Protein 4NL9 (pdb70)

Nearest PDB structures (foldseek):
  4nl9-assembly2_B  TM=1.016E+00  e=2.427E-09  Homo sapiens
  4nj8-assembly2_B  TM=9.856E-01  e=2.060E-08  Homo sapiens
  4nl9-assembly1_A  TM=9.969E-01  e=2.312E-08  Homo sapiens
  4nj8-assembly1_A  TM=9.790E-01  e=5.193E-08  Homo sapiens
  4rqn-assembly1_A  TM=9.677E-01  e=8.006E-05  Homo sapiens

Foldseek 3Di:
DPPDAAPKDCRLCVVLVNNVCVVLCVVVVHMPVNLLVDDLVNCVVSPPVDDRSSVSSNVSSVVD/DQPKPCSLCVVLVNNVCVVLCVVVVHMPVNLLVDDLVRCCVSPPVDDRSSVSSRVVSVVVVVD/DVCVLCVVVVNNVCVVLCVVVVPDPVNLLVDDLVNCVVSPVVDPVVSVSSVVSSCVVPPD/DVVCVLCVVLVNNVCVVLCVVVVPDPVNLLPADLVNCVVSPVPDPVVSVSSPVSSVVVVVD

InterPro domains:
  IPR001660 Sterile alpha motif domain [PF00536] (426-485)
  IPR001660 Sterile alpha motif domain [PS50105] (425-488)
  IPR001660 Sterile alpha motif domain [SM00454] (422-488)
  IPR002110 Ankyrin repeat [PF12796] (39-132)
  IPR002110 Ankyrin repeat [PF13637] (145-189)
  IPR002110 Ankyrin repeat [PR01415] (102-117)
  IPR002110 Ankyrin repeat [PR01415] (150-164)
  IPR002110 Ankyrin repeat [PS50088] (68-100)
  IPR002110 Ankyrin repeat [PS50088] (101-133)
  IPR002110 Ankyrin repeat [PS50088] (134-166)
  IPR002110 Ankyrin repeat [PS50088] (168-200)
  IPR002110 Ankyrin repeat [SM00248] (34-64)
  IPR002110 Ankyrin repeat [SM00248] (68-97)
  IPR002110 Ankyrin repeat [SM00248] (101-130)
  IPR002110 Ankyrin repeat [SM00248] (134-163)
  IPR002110 Ankyrin repeat [SM00248] (168-197)
  IPR002110 Ankyrin repeat [SM00248] (201-230)
  IPR013761 Sterile alpha motif/pointed domain superfamily [G3DSA:1.10.150.50] (429-490)
  IPR013761 Sterile alpha motif/pointed domain superfamily [SSF47769] (423-488)
  IPR036770 Ankyrin repeat-containing domain superfamily [G3DSA:1.25.40.20] (34-227)

B-factor: mean 22.7, std 9.93, range [11.85, 71.23]

Solvent-accessible surface area: 13038 Å² total; per-residue (Å²): 120,113,212,71,34,19,156,72,9,36,17,1,0,119,122,9,57,2,80,129,10,32,142,34,0,94,136,55,125,7,80,28,192,72,0,52,96,21,80,87,48,32,0,63,24,15,3,0,18,7,10,0,4,13,39,19,0,33,31,0,29,91,124,99,116,45,171,72,9,34,32,12,0,106,119,14,61,1,77,138,13,25,101,29,0,95,140,67,127,14,86,31,202,77,0,18,88,24,78,73,44,36,0,55,41,20,3,0,14,11,10,0,3,10,48,15,0,30,22,11,8,58,129,134,111,104,122,163,20,58,27,29,0,124,185,40,87,10,70,80,4,45,34,0,2,116,40,17,67,9,57,62,82,0,0,52,54,6,74,56,44,15,0,116,102,7,7,0,92,68,104,39,8,15,114,72,0,48,50,19,9,70,140,95,77,78,126,147,104,6,36,34,9,0,134,160,37,86,11,92,70,4,27,36,0,0,111,39,16,60,8,60,36,77,1,0,50,52,6,76,63,44,16,0,113,89,6,7,0,92,64,104,41,8,18,117,61,0,50,53,17,8,68,132,67,83,99,86

Sequence (248 aa):
APYSGPQDLAALLEQIGCLKYLQVFEEQDVDLREFLTLTESDLKEIGITLFGPKRKMTSAIARWGPQDLAALLEQIGCLKYLQVFEEQDVDLREFLTLTESDLKEIGITLFGPKRKMTSAIARWHSSELTGILKKLSLEKYQPIFEEQEVDMEAFLTLTDGDLKELGIKTDGSRQQILAAISELNAGDELTGILKKLSLEKYQPIFEEQEVDMEAFLTLTDGDLKELGIKTDGSRQQILAAISELNAG

Organism: Homo sapiens (NCBI:txid9606)

CATH classification: 1.10.150.50

GO terms:
  GO:0005515 protein binding (F, IPI)

Secondary structure (DSSP, 8-state):
-TTPPPSSHHHHHHHTT-GGGHHHHHHTT--HHHHTT--HHHHHHHT--SHHHHHHHHHHHHH-/--SSHHHHHHHTT-GGGHHHHHHTT--HHHHTT--HHHHHHHT--SHHHHHHHHHHHHHHHH-/-HHHHHHHTT-GGGHHHHHHTT--HHHHTT--HHHHHHHT---HHHHHHHHHHHHHHH--/-HHHHHHHHTT-GGGHHHHHHTT--HHHHTT--HHHHHHHT---HHHHHHHHHHHHHHHH-

Radius of gyration: 19.69 Å; Cα contacts (8 Å, |Δi|>4): 266; chains: 4; bounding box: 44×60×29 Å

Structure (mmCIF, N/CA/C/O backbone):
data_4NL9
#
_entry.id   4NL9
#
_cell.length_a   47.700
_cell.length_b   108.520
_cell.length_c   101.740
_cell.angle_alpha   90.000
_cell.angle_beta   90.000
_cell.angle_gamma   90.000
#
_symmetry.space_group_name_H-M 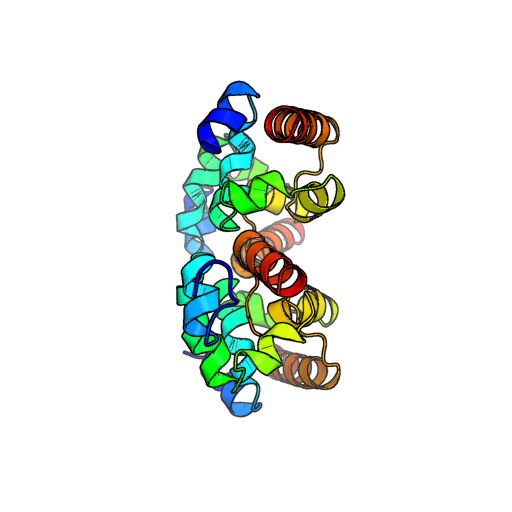  'C 2 2 21'
#
loop_
_entity.id
_entity.type
_entity.pdbx_description
1 polymer 'Ankyrin repeat and SAM domain-containing protein 3'
2 polymer 'Ankyrin repeat and SAM domain-containing protein 6'
3 non-polymer 'MAGNESIUM ION'
4 water water
#
loop_
_atom_site.group_PDB
_atom_site.id
_atom_site.type_symbol
_atom_site.label_atom_id
_atom_site.label_alt_id
_atom_site.label_comp_id
_atom_site.label_asym_id
_atom_site.label_entity_id
_atom_site.label_seq_id
_atom_site.pdbx_PDB_ins_code
_atom_site.Cartn_x
_atom_site.Cartn_y
_atom_site.Cartn_z
_atom_site.occupancy
_atom_site.B_iso_or_equiv
_atom_site.auth_seq_id
_atom_site.auth_comp_id
_atom_site.auth_asym_id
_atom_site.auth_atom_id
_atom_site.pdbx_PDB_model_num
ATOM 1 N N . ALA A 1 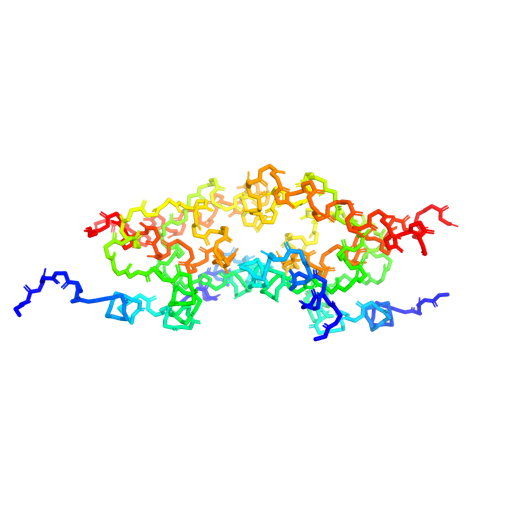3 ? -25.766 6.038 7.461 1.00 41.96 3 ALA A N 1
ATOM 2 C CA . ALA A 1 3 ? -25.023 7.081 8.162 1.00 38.53 3 ALA A CA 1
ATOM 3 C C . ALA A 1 3 ? -23.589 6.639 8.447 1.00 35.12 3 ALA A C 1
ATOM 4 O O . ALA A 1 3 ? -23.358 5.515 8.894 1.00 35.20 3 ALA A O 1
ATOM 6 N N . PRO A 1 4 ? -22.619 7.533 8.201 1.00 35.50 4 PRO A N 1
ATOM 7 C CA . PRO A 1 4 ? -21.205 7.169 8.344 1.00 32.99 4 PRO A CA 1
ATOM 8 C C . PRO A 1 4 ? -20.808 6.779 9.768 1.00 30.74 4 PRO A C 1
ATOM 9 O O . PRO A 1 4 ? -21.289 7.364 10.746 1.00 26.90 4 PRO A O 1
ATOM 13 N N . TYR A 1 5 ? -19.938 5.777 9.853 1.00 26.17 5 TYR A N 1
ATOM 14 C CA . TYR A 1 5 ? -19.329 5.310 11.100 1.00 26.20 5 TYR A CA 1
ATOM 15 C C . TYR A 1 5 ? -20.296 4.655 12.080 1.00 27.37 5 TYR A C 1
ATOM 16 O O . TYR A 1 5 ? -19.952 4.436 13.242 1.00 31.90 5 TYR A O 1
ATOM 25 N N . SER A 1 6 ? -21.499 4.339 11.618 1.00 30.82 6 SER A N 1
ATOM 26 C CA . SER A 1 6 ? -22.414 3.560 12.437 1.00 31.53 6 SER A CA 1
ATOM 27 C C . SER A 1 6 ? -22.006 2.090 12.358 1.00 32.99 6 SER A C 1
ATOM 28 O O . SER A 1 6 ? -21.240 1.696 11.473 1.00 31.63 6 SER A O 1
ATOM 31 N N . GLY A 1 7 ? -22.499 1.284 13.289 1.00 34.12 7 GLY A N 1
ATOM 32 C CA . GLY A 1 7 ? -22.152 -0.124 13.310 1.00 32.58 7 GLY A CA 1
ATOM 33 C C . GLY A 1 7 ? -22.775 -0.872 12.149 1.00 32.35 7 GLY A C 1
ATOM 34 O O . GLY A 1 7 ? -23.604 -0.325 11.422 1.00 32.88 7 GLY A O 1
ATOM 35 N N . PRO A 1 8 ? -22.370 -2.134 11.965 1.00 24.37 8 PRO A N 1
ATOM 36 C CA . PRO A 1 8 ? -22.970 -2.992 10.938 1.00 24.55 8 PRO A CA 1
ATOM 37 C C . PRO A 1 8 ? -24.452 -3.222 11.225 1.00 24.85 8 PRO A C 1
ATOM 38 O O . PRO A 1 8 ? -24.849 -3.307 12.387 1.00 30.47 8 PRO A O 1
ATOM 42 N N . GLN A 1 9 ? -25.257 -3.318 10.170 1.00 23.66 9 GLN A N 1
ATOM 43 C CA . GLN A 1 9 ? -26.699 -3.488 10.307 1.00 29.27 9 GLN A CA 1
ATOM 44 C C . GLN A 1 9 ? -27.067 -4.908 10.737 1.00 27.24 9 GLN A C 1
ATOM 45 O O . GLN A 1 9 ? -28.053 -5.119 11.442 1.00 29.85 9 GLN A O 1
ATOM 51 N N . ASP A 1 10 ? -26.271 -5.879 10.298 1.00 21.86 10 ASP A N 1
ATOM 52 C CA . ASP A 1 10 ? -26.528 -7.285 10.601 1.00 18.21 10 ASP A CA 1
ATOM 53 C C . ASP A 1 10 ? -25.226 -8.077 10.589 1.00 16.34 10 ASP A C 1
ATOM 54 O O . ASP A 1 10 ? -24.150 -7.523 10.350 1.00 16.98 10 ASP A O 1
ATOM 59 N N . LEU A 1 11 ? -25.304 -9.373 10.862 1.00 15.92 11 LEU A N 1
ATOM 60 C CA . LEU A 1 11 ? -24.083 -10.154 10.962 1.00 14.92 11 LEU A CA 1
ATOM 61 C C . LEU A 1 11 ? -23.340 -10.216 9.628 1.00 15.71 11 LEU A C 1
ATOM 62 O O . LEU A 1 11 ? -22.121 -10.099 9.594 1.00 16.30 11 LEU A O 1
ATOM 67 N N . ALA A 1 12 ? -24.081 -10.381 8.534 1.00 16.14 12 ALA A N 1
ATOM 68 C CA . ALA A 1 12 ? -23.442 -10.439 7.223 1.00 16.92 12 ALA A CA 1
ATOM 69 C C . ALA A 1 12 ? -22.632 -9.169 6.980 1.00 17.94 12 ALA A C 1
ATOM 70 O O . ALA A 1 12 ? -21.525 -9.227 6.465 1.00 18.36 12 ALA A O 1
ATOM 72 N N . ALA A 1 13 ? -23.177 -8.029 7.396 1.00 17.89 13 ALA A N 1
ATOM 73 C CA . ALA A 1 13 ? -22.476 -6.7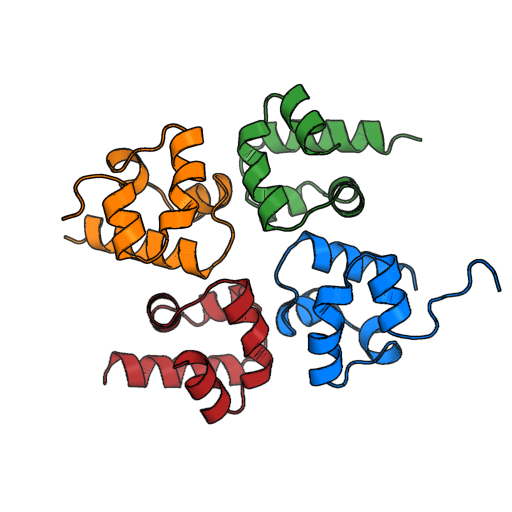61 7.221 1.00 16.84 13 ALA A CA 1
ATOM 74 C C . ALA A 1 13 ? -21.172 -6.710 8.014 1.00 19.74 13 ALA A C 1
ATOM 75 O O . ALA A 1 13 ? -20.145 -6.257 7.512 1.00 21.86 13 ALA A O 1
ATOM 77 N N . LEU A 1 14 ? -21.210 -7.190 9.253 1.00 18.26 14 LEU A N 1
ATOM 78 C CA . LEU A 1 14 ? -20.012 -7.221 10.074 1.00 17.93 14 LEU A CA 1
ATOM 79 C C . LEU A 1 14 ? -18.962 -8.132 9.447 1.00 16.11 14 LEU A C 1
ATOM 80 O O . LEU A 1 14 ? -17.816 -7.738 9.291 1.00 18.16 14 LEU A O 1
ATOM 85 N N . LEU A 1 15 ? -19.358 -9.359 9.112 1.00 14.66 15 LEU A N 1
ATOM 86 C CA . LEU A 1 15 ? -18.426 -10.329 8.545 1.00 17.21 15 LEU A CA 1
ATOM 87 C C . LEU A 1 15 ? -17.837 -9.839 7.219 1.00 18.41 15 LEU A C 1
ATOM 88 O O . LEU A 1 15 ? -16.662 -10.080 6.933 1.00 19.30 15 LEU A O 1
ATOM 93 N N . GLU A 1 16 ? -18.644 -9.145 6.426 1.00 16.93 16 GLU A N 1
ATOM 94 C CA . GLU A 1 16 ? -18.160 -8.596 5.162 1.00 20.69 16 GLU A CA 1
ATOM 95 C C . GLU A 1 16 ? -17.034 -7.601 5.422 1.00 22.55 16 GLU A C 1
ATOM 96 O O . GLU A 1 16 ? -16.008 -7.604 4.731 1.00 22.69 16 GLU A O 1
ATOM 102 N N . GLN A 1 17 ? -17.229 -6.768 6.436 1.00 21.87 17 GLN A N 1
ATOM 103 C CA . GLN A 1 17 ? -16.266 -5.732 6.782 1.00 28.06 17 GLN A CA 1
ATOM 104 C C . GLN A 1 17 ? -14.914 -6.328 7.165 1.00 25.77 17 GLN A C 1
ATOM 105 O O . GLN A 1 17 ? -13.869 -5.775 6.828 1.00 26.28 17 GLN A O 1
ATOM 111 N N . ILE A 1 18 ? -14.930 -7.466 7.851 1.00 20.96 18 ILE A N 1
ATOM 112 C CA . ILE A 1 18 ? -13.689 -8.103 8.278 1.00 20.70 18 ILE A CA 1
ATOM 113 C C . ILE A 1 18 ? -13.227 -9.265 7.383 1.00 20.41 18 ILE A C 1
ATOM 114 O O . ILE A 1 18 ? -12.335 -10.031 7.754 1.00 24.19 18 ILE A O 1
ATOM 119 N N . GLY A 1 19 ? -13.835 -9.387 6.203 1.00 18.60 19 GLY A N 1
ATOM 120 C CA . GLY A 1 19 ? -13.449 -10.409 5.244 1.00 22.65 19 GLY A CA 1
ATOM 121 C C . GLY A 1 19 ? -13.673 -11.825 5.739 1.00 24.16 19 GLY A C 1
ATOM 122 O O . GLY A 1 19 ? -12.882 -12.730 5.474 1.00 24.83 19 GLY A O 1
ATOM 123 N N . CYS A 1 20 ? -14.772 -12.025 6.454 1.00 17.13 20 CYS A N 1
ATOM 124 C CA . CYS A 1 20 ? -15.049 -13.319 7.056 1.00 17.18 20 CYS A CA 1
ATOM 125 C C . CYS A 1 20 ? -16.392 -13.915 6.640 1.00 15.88 20 CYS A C 1
ATOM 126 O O . CYS A 1 20 ? -16.969 -14.729 7.368 1.00 14.43 20 CYS A O 1
ATOM 129 N N . LEU A 1 21 ? -16.880 -13.544 5.460 1.00 14.91 21 LEU A N 1
ATOM 130 C CA . LEU A 1 21 ? -18.169 -14.071 5.008 1.00 14.31 21 LEU A CA 1
ATOM 131 C C . LEU A 1 21 ? -18.149 -15.584 4.783 1.00 14.56 21 LEU A C 1
ATOM 132 O O . LEU A 1 21 ? -19.202 -16.225 4.741 1.00 16.00 21 LEU A O 1
ATOM 137 N N . LYS A 1 22 ? -16.957 -16.167 4.663 1.00 16.90 22 LYS A N 1
ATOM 138 C CA . LYS A 1 22 ? -16.865 -17.618 4.551 1.00 16.96 22 LYS A CA 1
ATOM 139 C C . LYS A 1 22 ? -17.408 -18.329 5.799 1.00 15.97 22 LYS A C 1
ATOM 140 O O . LYS A 1 22 ? -17.670 -19.528 5.758 1.00 19.40 22 LYS A O 1
ATOM 146 N N . TYR A 1 23 ? -17.594 -17.592 6.900 1.00 13.24 23 TYR A N 1
ATOM 147 C CA . TYR A 1 23 ? -18.124 -18.178 8.132 1.00 14.88 23 TYR A CA 1
ATOM 148 C C . TYR A 1 23 ? -19.597 -17.852 8.409 1.00 13.67 23 TYR A C 1
ATOM 149 O O . TYR A 1 23 ? -20.158 -18.300 9.418 1.00 16.48 23 TYR A O 1
ATOM 158 N N . LEU A 1 24 ? -20.227 -17.096 7.517 1.00 13.65 24 LEU A N 1
ATOM 159 C CA . LEU A 1 24 ? -21.593 -16.652 7.786 1.00 13.78 24 LEU A CA 1
ATOM 160 C C . LEU A 1 24 ? -22.558 -17.826 7.963 1.00 14.45 24 LEU A C 1
ATOM 161 O O . LEU A 1 24 ? -23.366 -17.836 8.885 1.00 17.33 24 LEU A O 1
ATOM 166 N N . GLN A 1 25 ? -22.481 -18.822 7.088 1.00 15.89 25 GLN A N 1
ATOM 167 C CA . GLN A 1 25 ? -23.442 -19.920 7.166 1.00 18.57 25 GLN A CA 1
ATOM 168 C C . GLN A 1 25 ? -23.235 -20.790 8.409 1.00 16.35 25 GLN A C 1
ATOM 169 O O . GLN A 1 25 ? -24.188 -21.368 8.925 1.00 17.93 25 GLN A O 1
ATOM 175 N N . VAL A 1 26 ? -22.005 -20.859 8.908 1.00 16.43 26 VAL A N 1
ATOM 176 C CA . VAL A 1 26 ? -21.764 -21.546 10.170 1.00 15.83 26 VAL A CA 1
ATOM 177 C C . VAL A 1 26 ? -22.533 -20.864 11.302 1.00 14.38 26 VAL A C 1
ATOM 178 O O . VAL A 1 26 ? -23.204 -21.525 12.104 1.00 14.95 26 VAL A O 1
ATOM 182 N N . PHE A 1 27 ? -22.473 -19.535 11.352 1.00 14.29 27 PHE A N 1
ATOM 183 C CA . PHE A 1 27 ? -23.229 -18.804 12.363 1.00 13.99 27 PHE A CA 1
ATOM 184 C C . PHE A 1 27 ? -24.738 -18.968 12.173 1.00 14.70 27 PHE A C 1
ATOM 185 O O . PHE A 1 27 ? -25.473 -19.200 13.142 1.00 15.07 27 PHE A O 1
ATOM 193 N N . GLU A 1 28 ? -25.195 -18.880 10.926 1.00 14.98 28 GLU A N 1
ATOM 194 C CA . GLU A 1 28 ? -26.622 -18.982 10.646 1.00 17.57 28 GLU A CA 1
ATOM 195 C C . GLU A 1 28 ? -27.181 -20.338 11.059 1.00 17.60 28 GLU A C 1
ATOM 196 O O . GLU A 1 28 ? -28.297 -20.423 11.572 1.00 19.77 28 GLU A O 1
ATOM 202 N N . GLU A 1 29 ? -26.392 -21.388 10.850 1.00 17.06 29 GLU A N 1
ATOM 203 C CA . GLU A 1 29 ? -26.823 -22.738 11.209 1.00 18.24 29 GLU A CA 1
ATOM 204 C C . GLU A 1 29 ? -26.969 -22.894 12.729 1.00 18.18 29 GLU A C 1
ATOM 205 O O . GLU A 1 29 ? -27.757 -23.724 13.203 1.00 20.99 29 GLU A O 1
ATOM 211 N N . GLN A 1 30 ? -26.224 -22.089 13.487 1.00 17.08 30 GLN A N 1
ATOM 212 C CA . GLN A 1 30 ? -26.346 -22.085 14.946 1.00 17.58 30 GLN A CA 1
ATOM 213 C C . GLN A 1 30 ? -27.295 -21.001 15.465 1.00 18.13 30 GLN A C 1
ATOM 214 O O . GLN A 1 30 ? -27.360 -20.736 16.672 1.00 21.10 30 GLN A O 1
ATOM 220 N N . ASP A 1 31 ? -28.026 -20.377 14.545 1.00 16.07 31 ASP A N 1
ATOM 221 C CA . ASP A 1 31 ? -28.971 -19.309 14.882 1.00 16.55 31 ASP A CA 1
ATOM 222 C C . ASP A 1 31 ? -28.314 -18.123 15.590 1.00 20.36 31 ASP A C 1
ATOM 223 O O . ASP A 1 31 ? -28.940 -17.451 16.414 1.00 23.34 31 ASP A O 1
ATOM 228 N N . VAL A 1 32 ? -27.048 -17.875 15.262 1.00 14.95 32 VAL A N 1
ATOM 229 C CA . VAL A 1 32 ? -26.313 -16.739 15.798 1.00 14.85 32 VAL A CA 1
ATOM 230 C C . VAL A 1 32 ? -26.492 -15.537 14.877 1.00 15.33 32 VAL A C 1
ATOM 231 O O . VAL A 1 32 ? -25.996 -15.533 13.747 1.00 17.29 32 VAL A O 1
ATOM 235 N N . ASP A 1 33 ? -27.231 -14.536 15.345 1.00 15.93 33 ASP A N 1
ATOM 236 C CA . ASP A 1 33 ? -27.357 -13.279 14.620 1.00 14.65 33 ASP A CA 1
ATOM 237 C C . ASP A 1 33 ? -26.348 -12.273 15.159 1.00 14.86 33 ASP A C 1
ATOM 238 O O . ASP A 1 33 ? -25.507 -12.622 15.990 1.00 14.27 33 ASP A O 1
ATOM 243 N N . LEU A 1 34 ? -26.440 -11.032 14.697 1.00 14.85 34 LEU A N 1
ATOM 244 C CA . LEU A 1 34 ? -25.517 -9.980 15.134 1.00 14.86 34 LEU A CA 1
ATOM 245 C C . LEU A 1 34 ? -25.524 -9.772 16.640 1.00 15.98 34 LEU A C 1
ATOM 246 O O . LEU A 1 34 ? -24.469 -9.724 17.266 1.00 14.65 34 LEU A O 1
ATOM 251 N N . ARG A 1 35 ? -26.709 -9.674 17.229 1.00 15.15 35 ARG A N 1
ATOM 252 C CA . ARG A 1 35 ? -26.809 -9.457 18.670 1.00 15.25 35 ARG A CA 1
ATOM 253 C C . ARG A 1 35 ? -26.098 -10.557 19.463 1.00 15.81 35 ARG A C 1
ATOM 254 O O . ARG A 1 35 ? -25.305 -10.263 20.364 1.00 14.81 35 ARG A O 1
ATOM 262 N N . GLU A 1 36 ? -26.356 -11.817 19.123 1.00 14.81 36 GLU A N 1
ATOM 263 C CA . GLU A 1 36 ? -25.691 -12.914 19.814 1.00 14.33 36 GLU A CA 1
ATOM 264 C C . GLU A 1 36 ? -24.198 -12.927 19.512 1.00 13.99 36 GLU A C 1
ATOM 265 O O . GLU A 1 36 ? -23.392 -13.193 20.395 1.00 15.64 36 GLU A O 1
ATOM 271 N N . PHE A 1 37 ? -23.829 -12.643 18.268 1.00 15.65 37 PHE A N 1
ATOM 272 C CA . PHE A 1 37 ? -22.416 -12.627 17.895 1.00 14.55 37 PHE A CA 1
ATOM 273 C C . PHE A 1 37 ? -21.622 -11.660 18.784 1.00 15.58 37 PHE A C 1
ATOM 274 O O . PHE A 1 37 ? -20.508 -11.964 19.218 1.00 13.79 37 PHE A O 1
ATOM 282 N N . LEU A 1 38 ? -22.212 -10.502 19.072 1.00 14.10 38 LEU A N 1
ATOM 283 C CA . LEU A 1 38 ? -21.538 -9.471 19.853 1.00 15.37 38 LEU A CA 1
ATOM 284 C C . LEU A 1 38 ? -21.407 -9.821 21.329 1.00 15.68 38 LEU A C 1
ATOM 285 O O . LEU A 1 38 ? -20.734 -9.098 22.073 1.00 19.29 38 LEU A O 1
ATOM 290 N N . THR A 1 39 ? -22.026 -10.923 21.743 1.00 15.70 39 THR A N 1
ATOM 291 C CA . THR A 1 39 ? -21.855 -11.440 23.106 1.00 20.04 39 THR A CA 1
ATOM 292 C C . THR A 1 39 ? -20.832 -12.577 23.211 1.00 16.74 39 THR A C 1
ATOM 293 O O . THR A 1 39 ? -20.547 -13.043 24.311 1.00 18.33 39 THR A O 1
ATOM 297 N N . LEU A 1 40 ? -20.287 -13.036 22.085 1.00 15.34 40 LEU A N 1
ATOM 298 C CA . LEU A 1 40 ? -19.443 -14.230 22.111 1.00 15.54 40 LEU A CA 1
ATOM 299 C C . LEU A 1 40 ? -18.049 -13.927 22.603 1.00 15.01 40 LEU A C 1
ATOM 300 O O . LEU A 1 40 ? -17.513 -12.863 22.344 1.00 17.74 40 LEU A O 1
ATOM 305 N N . THR A 1 41 ? -17.482 -14.884 23.321 1.00 16.25 41 THR A N 1
ATOM 306 C CA . THR A 1 41 ? -16.083 -14.816 23.707 1.00 15.34 41 THR A CA 1
ATOM 307 C C . THR A 1 41 ? -15.240 -15.617 22.720 1.00 15.69 41 THR A C 1
ATOM 308 O O . THR A 1 41 ? -15.768 -16.345 21.860 1.00 14.82 41 THR A O 1
ATOM 312 N N . GLU A 1 42 ? -13.925 -15.487 22.860 1.00 15.40 42 GLU A N 1
ATOM 313 C CA . GLU A 1 42 ? -12.981 -16.167 21.996 1.00 15.68 42 GLU A CA 1
ATOM 314 C C . GLU A 1 42 ? -13.241 -17.669 21.943 1.00 12.87 42 GLU A C 1
ATOM 315 O O . GLU A 1 42 ? -13.288 -18.267 20.849 1.00 14.22 42 GLU A O 1
ATOM 321 N N . SER A 1 43 ? -13.424 -18.283 23.110 1.00 15.80 43 SER A N 1
ATOM 322 C CA . SER A 1 43 ? -13.650 -19.721 23.155 1.00 14.05 43 SER A CA 1
ATOM 323 C C . SER A 1 43 ? -15.019 -20.124 22.589 1.00 15.62 43 SER A C 1
ATOM 324 O O . SER A 1 43 ? -15.188 -21.249 22.100 1.00 14.81 43 SER A O 1
ATOM 327 N N . ASP A 1 44 ? -15.994 -19.218 22.664 1.00 13.52 44 ASP A N 1
ATOM 328 C CA . ASP A 1 44 ? -17.284 -19.429 21.996 1.00 14.32 44 ASP A CA 1
ATOM 329 C C . ASP A 1 44 ? -17.098 -19.522 20.487 1.00 12.23 44 ASP A C 1
ATOM 330 O O . ASP A 1 44 ? -17.720 -20.355 19.825 1.00 14.45 44 ASP A O 1
ATOM 335 N N . LEU A 1 45 ? -16.257 -18.647 19.941 1.00 12.78 45 LEU A N 1
ATOM 336 C CA . LEU A 1 45 ? -15.990 -18.652 18.513 1.00 12.64 45 LEU A CA 1
ATOM 337 C C . LEU A 1 45 ? -15.293 -19.947 18.095 1.00 11.85 45 LEU A C 1
ATOM 338 O O . LEU A 1 45 ? -15.647 -20.573 17.087 1.00 13.85 45 LEU A O 1
ATOM 343 N N . LYS A 1 46 ? -14.305 -20.361 18.886 1.00 13.46 46 LYS A N 1
ATOM 344 C CA . LYS A 1 46 ? -13.596 -21.600 18.604 1.00 12.45 46 LYS A CA 1
ATOM 345 C C . LYS A 1 46 ? -14.564 -22.793 18.623 1.00 13.72 46 LYS A C 1
ATOM 346 O O . LYS A 1 46 ? -14.546 -23.634 17.725 1.00 14.07 46 LYS A O 1
ATOM 352 N N . GLU A 1 47 ? -15.434 -22.831 19.626 1.00 13.79 47 GLU A N 1
ATOM 353 C CA . GLU A 1 47 ? -16.412 -23.902 19.781 1.00 13.38 47 GLU A CA 1
ATOM 354 C C . GLU A 1 47 ? -17.395 -24.026 18.604 1.00 12.22 47 GLU A C 1
ATOM 355 O O . GLU A 1 47 ? -17.838 -25.131 18.271 1.00 14.98 47 GLU A O 1
ATOM 361 N N . ILE A 1 48 ? -17.739 -22.893 17.995 1.00 12.41 48 ILE A N 1
ATOM 362 C CA . ILE A 1 48 ? -18.646 -22.856 16.832 1.00 12.93 48 ILE A CA 1
ATOM 363 C C . ILE A 1 48 ? -17.950 -23.352 15.550 1.00 12.68 48 ILE A C 1
ATOM 364 O O . ILE A 1 48 ? -18.603 -23.816 14.604 1.00 14.87 48 ILE A O 1
ATOM 369 N N . GLY A 1 49 ? -16.617 -23.267 15.516 1.00 12.25 49 GLY A N 1
ATOM 370 C CA . GLY A 1 49 ? -15.874 -23.720 14.358 1.00 14.46 49 GLY A CA 1
ATOM 371 C C . GLY A 1 49 ? -14.944 -22.685 13.755 1.00 13.03 49 GLY A C 1
ATOM 372 O O . GLY A 1 49 ? -14.400 -22.898 12.670 1.00 14.39 49 GLY A O 1
ATOM 373 N N . ILE A 1 50 ? -14.751 -21.562 14.443 1.00 12.25 50 ILE A N 1
ATOM 374 C CA . ILE A 1 50 ? -13.782 -20.576 13.973 1.00 14.84 50 ILE A CA 1
ATOM 375 C C . ILE A 1 50 ? -12.445 -20.971 14.585 1.00 14.60 50 ILE A C 1
ATOM 376 O O . ILE A 1 50 ? -12.033 -20.429 15.609 1.00 15.12 50 ILE A O 1
ATOM 381 N N . THR A 1 51 ? -11.792 -21.953 13.966 1.00 13.04 51 THR A N 1
ATOM 382 C CA . THR A 1 51 ? -10.642 -22.598 14.598 1.00 12.96 51 THR A CA 1
ATOM 383 C C . THR A 1 51 ? -9.310 -21.981 14.226 1.00 14.19 51 THR A C 1
ATOM 384 O O . THR A 1 51 ? -8.317 -22.227 14.916 1.00 15.88 51 THR A O 1
ATOM 388 N N . LEU A 1 52 ? -9.277 -21.166 13.181 1.00 12.23 52 LEU A N 1
ATOM 389 C CA . LEU A 1 52 ? -8.016 -20.560 12.743 1.00 13.87 52 LEU A CA 1
ATOM 390 C C . LEU A 1 52 ? -7.745 -19.222 13.416 1.00 13.62 52 LEU A C 1
ATOM 391 O O . LEU A 1 52 ? -8.670 -18.456 13.719 1.00 14.65 52 LEU A O 1
ATOM 396 N N . PHE A 1 53 ? -6.470 -18.930 13.669 1.00 13.21 53 PHE A N 1
ATOM 397 C CA . PHE A 1 53 ? -6.135 -17.770 14.475 1.00 12.87 53 PHE A CA 1
ATOM 398 C C . PHE A 1 53 ? -6.607 -16.447 13.855 1.00 14.12 53 PHE A C 1
ATOM 399 O O . PHE A 1 53 ? -7.150 -15.575 14.549 1.00 13.73 53 PHE A O 1
ATOM 407 N N . GLY A 1 54 ? -6.368 -16.285 12.559 1.00 12.76 54 GLY A N 1
ATOM 408 C CA . GLY A 1 54 ? -6.641 -15.032 11.882 1.00 13.04 54 GLY A CA 1
ATOM 409 C C . GLY A 1 54 ? -8.094 -14.597 11.943 1.00 13.25 54 GLY A C 1
ATOM 410 O O . GLY A 1 54 ? -8.391 -13.523 12.459 1.00 14.06 54 GLY A O 1
ATOM 411 N N . PRO A 1 55 ? -9.000 -15.438 11.431 1.00 14.09 55 PRO A N 1
ATOM 412 C CA . PRO A 1 55 ? -10.418 -15.056 11.456 1.00 13.88 55 PRO A CA 1
ATOM 413 C C . PRO A 1 55 ? -10.940 -14.869 12.873 1.00 14.71 55 PRO A C 1
ATOM 414 O O . PRO A 1 55 ? -11.725 -13.956 13.128 1.00 14.40 55 PRO A O 1
ATOM 418 N N . LYS A 1 56 ? -10.506 -15.721 13.792 1.00 13.25 56 LYS A N 1
ATOM 419 C CA . LYS A 1 56 ? -10.982 -15.615 15.164 1.00 12.05 56 LYS A CA 1
ATOM 420 C C . LYS A 1 56 ? -10.527 -14.289 15.771 1.00 13.03 56 LYS A C 1
ATOM 421 O O . LYS A 1 56 ? -11.273 -13.651 16.520 1.00 14.29 56 LYS A O 1
ATOM 427 N N . ARG A 1 57 ? -9.307 -13.863 15.444 1.00 13.70 57 ARG A N 1
ATOM 428 C CA . 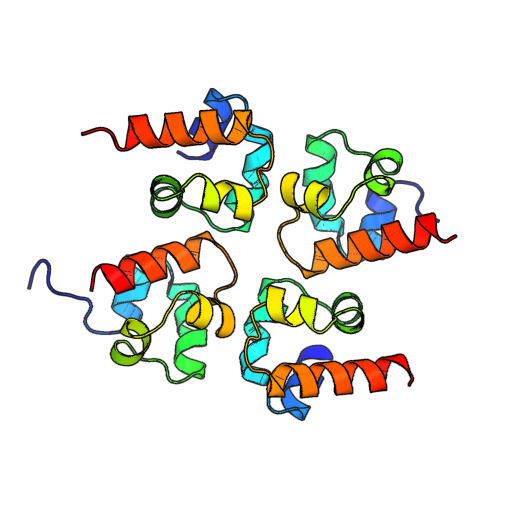ARG A 1 57 ? -8.804 -12.589 15.953 1.00 13.15 57 ARG A CA 1
ATOM 429 C C . ARG A 1 57 ? -9.542 -11.396 15.335 1.00 14.00 57 ARG A C 1
ATOM 430 O O . ARG A 1 57 ? -9.870 -10.426 16.028 1.00 13.26 57 ARG A O 1
ATOM 438 N N . LYS A 1 58 ? -9.836 -11.458 14.038 1.00 13.58 58 LYS A N 1
ATOM 439 C CA . LYS A 1 58 ? -10.579 -10.363 13.426 1.00 14.71 58 LYS A CA 1
ATOM 440 C C . LYS A 1 58 ? -11.971 -10.271 14.029 1.00 13.28 58 LYS A C 1
ATOM 441 O O . LYS A 1 58 ? -12.508 -9.178 14.203 1.00 15.73 58 LYS A O 1
ATOM 447 N N . MET A 1 59 ? -12.531 -11.424 14.386 1.00 12.97 59 MET A N 1
ATOM 448 C CA . MET A 1 59 ? -13.846 -11.433 15.023 1.00 14.28 59 MET A CA 1
ATOM 449 C C . MET A 1 59 ? -13.821 -10.903 16.451 1.00 15.20 59 MET A C 1
ATOM 450 O O . MET A 1 59 ? -14.681 -10.117 16.828 1.00 15.15 59 MET A O 1
ATOM 455 N N . THR A 1 60 ? -12.846 -11.322 17.250 1.00 13.44 60 THR A N 1
ATOM 456 C CA . THR A 1 60 ? -12.775 -10.783 18.610 1.00 13.12 60 THR A CA 1
ATOM 457 C C . THR A 1 60 ? -12.494 -9.272 18.590 1.00 17.04 60 THR A C 1
ATOM 458 O O . THR A 1 60 ? -13.031 -8.522 19.412 1.00 15.29 60 THR A O 1
ATOM 462 N N . SER A 1 61 ? -11.691 -8.823 17.629 1.00 14.46 61 SER A N 1
ATOM 463 C CA . SER A 1 61 ? -11.475 -7.388 17.433 1.00 17.44 61 SER A CA 1
ATOM 464 C C . SER A 1 61 ? -12.769 -6.645 17.091 1.00 19.31 61 SER A C 1
ATOM 465 O O . SER A 1 61 ? -13.042 -5.583 17.645 1.00 22.32 61 SER A O 1
ATOM 468 N N . ALA A 1 62 ? -13.560 -7.213 16.187 1.00 18.51 62 ALA A N 1
ATOM 469 C CA . ALA A 1 62 ? -14.819 -6.603 15.779 1.00 17.59 62 ALA A CA 1
ATOM 470 C C . ALA A 1 62 ? -15.797 -6.543 16.940 1.00 17.97 62 ALA A 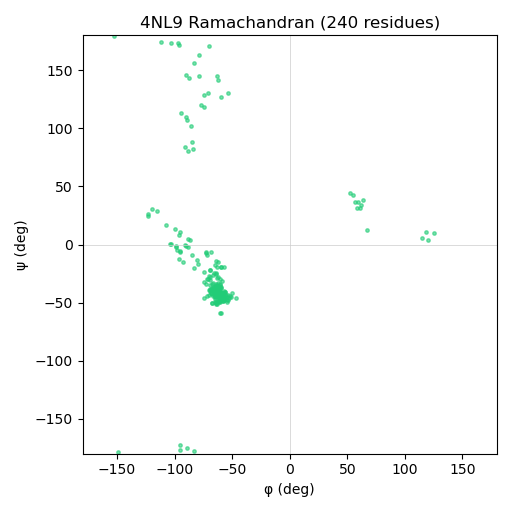C 1
ATOM 471 O O . ALA A 1 62 ? -16.513 -5.559 17.112 1.00 18.48 62 ALA A O 1
ATOM 473 N N . ILE A 1 63 ? -15.825 -7.607 17.733 1.00 15.59 63 ILE A N 1
ATOM 474 C CA . ILE A 1 63 ? -16.730 -7.679 18.874 1.00 17.59 63 ILE A CA 1
ATOM 475 C C . ILE A 1 63 ? -16.382 -6.590 19.889 1.00 21.01 63 ILE A C 1
ATOM 476 O O . ILE A 1 63 ? -17.264 -5.882 20.387 1.00 24.05 63 ILE A O 1
ATOM 481 N N . ALA A 1 64 ? -15.091 -6.430 20.161 1.00 18.89 64 ALA A N 1
ATOM 482 C CA . ALA A 1 64 ? -14.629 -5.373 21.053 1.00 19.18 64 ALA A CA 1
ATOM 483 C C . ALA A 1 64 ? -14.936 -3.997 20.464 1.00 23.09 64 ALA A C 1
ATOM 484 O O . ALA A 1 64 ? -15.278 -3.062 21.188 1.00 26.39 64 ALA A O 1
ATOM 486 N N . ARG A 1 65 ? -14.832 -3.885 19.146 1.00 22.46 65 ARG A N 1
ATOM 487 C CA . ARG A 1 65 ? -15.066 -2.620 18.457 1.00 28.44 65 ARG A CA 1
ATOM 488 C C . ARG A 1 65 ? -16.528 -2.179 18.536 1.00 31.66 65 ARG A C 1
ATOM 489 O O . ARG A 1 65 ? -16.819 -0.990 18.699 1.00 32.39 65 ARG A O 1
ATOM 497 N N . TRP A 1 66 ? -17.443 -3.141 18.438 1.00 29.38 66 TRP A N 1
ATOM 498 C CA . TRP A 1 66 ? -18.871 -2.847 18.414 1.00 29.51 66 TRP A CA 1
ATOM 499 C C . TRP A 1 66 ? -19.572 -3.343 19.675 1.00 35.37 66 TRP A C 1
ATOM 500 O O . TRP A 1 66 ? -20.801 -3.307 19.766 1.00 39.83 66 TRP A O 1
ATOM 511 N N . GLY B 1 7 ? 8.744 -50.524 5.166 1.00 45.21 7 GLY B N 1
ATOM 512 C CA . GLY B 1 7 ? 7.823 -49.402 5.221 1.00 43.55 7 GLY B CA 1
ATOM 513 C C . GLY B 1 7 ? 8.097 -48.357 4.154 1.00 39.04 7 GLY B C 1
ATOM 514 O O . GLY B 1 7 ? 8.739 -48.649 3.144 1.00 36.40 7 GLY B O 1
ATOM 515 N N . PRO B 1 8 ? 7.606 -47.127 4.373 1.00 35.37 8 PRO B N 1
ATOM 516 C CA . PRO B 1 8 ? 7.778 -46.017 3.429 1.00 30.63 8 PRO B CA 1
ATOM 517 C C . PRO B 1 8 ? 9.235 -45.778 3.064 1.00 29.96 8 PRO B C 1
ATOM 518 O O . PRO B 1 8 ? 10.086 -45.668 3.947 1.00 28.12 8 PRO B O 1
ATOM 522 N N . GLN B 1 9 ? 9.503 -45.690 1.766 1.00 32.22 9 GLN B N 1
ATOM 523 C CA . GLN B 1 9 ? 10.853 -45.516 1.238 1.00 31.85 9 GLN B CA 1
ATOM 524 C C . GLN B 1 9 ? 11.394 -44.103 1.468 1.00 27.63 9 GLN B C 1
ATOM 525 O O . GLN B 1 9 ? 12.591 -43.906 1.679 1.00 29.81 9 GLN B O 1
ATOM 531 N N . ASP B 1 10 ? 10.505 -43.118 1.420 1.00 21.56 10 ASP B N 1
ATOM 532 C CA . ASP B 1 10 ? 10.895 -41.727 1.619 1.00 20.47 10 ASP B CA 1
ATOM 533 C C . ASP B 1 10 ? 9.734 -40.971 2.247 1.00 18.28 10 ASP B C 1
ATOM 534 O O . ASP B 1 10 ? 8.690 -41.553 2.538 1.00 19.14 10 ASP B O 1
ATOM 539 N N . LEU B 1 11 ? 9.912 -39.673 2.470 1.00 17.65 11 LEU B N 1
ATOM 540 C CA . LEU B 1 11 ? 8.884 -38.915 3.165 1.00 16.85 11 LEU B CA 1
ATOM 541 C C . LEU B 1 11 ? 7.589 -38.813 2.354 1.00 16.76 11 LEU B C 1
ATOM 542 O O . LEU B 1 11 ? 6.514 -38.903 2.906 1.00 16.44 11 LEU B O 1
ATOM 547 N N . ALA B 1 12 ? 7.702 -38.651 1.042 1.00 17.10 12 ALA B N 1
ATOM 548 C CA . ALA B 1 12 ? 6.514 -38.613 0.188 1.00 17.12 12 ALA B CA 1
ATOM 549 C C . ALA B 1 12 ? 5.667 -39.876 0.348 1.00 17.80 12 ALA B C 1
ATOM 550 O O . ALA B 1 12 ? 4.436 -39.804 0.415 1.00 17.05 12 ALA B O 1
ATOM 552 N N . ALA B 1 13 ? 6.333 -41.026 0.420 1.00 17.71 13 ALA B N 1
ATOM 553 C CA . ALA B 1 13 ? 5.636 -42.305 0.562 1.00 18.51 13 ALA B CA 1
ATOM 554 C C . ALA B 1 13 ? 4.918 -42.387 1.904 1.00 17.52 13 ALA B C 1
ATOM 555 O O . ALA B 1 13 ? 3.777 -42.840 1.976 1.00 18.35 13 ALA B O 1
ATOM 557 N N . LEU B 1 14 ? 5.577 -41.940 2.971 1.00 17.20 14 LEU B N 1
ATOM 558 C CA . LEU B 1 14 ? 4.924 -41.919 4.279 1.00 16.80 14 LEU B CA 1
ATOM 559 C C . LEU B 1 14 ? 3.696 -41.012 4.266 1.00 16.91 14 LEU B C 1
ATOM 560 O O . LEU B 1 14 ? 2.615 -41.384 4.735 1.00 17.49 14 LEU B O 1
ATOM 565 N N . LEU B 1 15 ? 3.874 -39.794 3.769 1.00 16.26 15 LEU B N 1
ATOM 566 C CA . LEU B 1 15 ? 2.784 -38.828 3.759 1.00 16.65 15 LEU B CA 1
ATOM 567 C C . LEU B 1 15 ? 1.607 -39.303 2.906 1.00 16.61 15 LEU B C 1
ATOM 568 O O . LEU B 1 15 ? 0.475 -39.125 3.291 1.00 16.98 15 LEU B O 1
ATOM 573 N N . GLU B 1 16 ? 1.879 -39.932 1.766 1.00 16.61 16 GLU B N 1
ATOM 574 C CA . GLU B 1 16 ? 0.802 -40.490 0.953 1.00 16.69 16 GLU B CA 1
ATOM 575 C C . GLU B 1 16 ? 0.018 -41.545 1.742 1.00 19.19 16 GLU B C 1
ATOM 576 O O . GLU B 1 16 ? -1.216 -41.573 1.700 1.00 19.97 16 GLU B O 1
ATOM 582 N N . GLN B 1 17 ? 0.735 -42.388 2.481 1.00 18.32 17 GLN B N 1
ATOM 583 C CA . GLN B 1 17 ? 0.104 -43.468 3.245 1.00 17.66 17 GLN B CA 1
ATOM 584 C C . GLN B 1 17 ? -0.796 -42.965 4.371 1.00 22.62 17 GLN B C 1
ATOM 585 O O . GLN B 1 17 ? -1.715 -43.675 4.793 1.00 26.74 17 GLN B O 1
ATOM 591 N N . ILE B 1 18 ? -0.539 -41.753 4.858 1.00 21.42 18 ILE B N 1
ATOM 592 C CA . ILE B 1 18 ? -1.396 -41.161 5.894 1.00 18.79 18 ILE B CA 1
ATOM 593 C C . ILE B 1 18 ? -2.276 -40.031 5.360 1.00 20.75 18 ILE B C 1
ATOM 594 O O . ILE B 1 18 ? -2.825 -39.238 6.136 1.00 22.11 18 ILE B O 1
ATOM 599 N N . GLY B 1 19 ? -2.408 -39.968 4.037 1.00 20.42 19 GLY B N 1
ATOM 600 C CA . GLY B 1 19 ? -3.252 -38.987 3.380 1.00 24.22 19 GLY B CA 1
ATOM 601 C C . GLY B 1 19 ? -2.841 -37.546 3.611 1.00 24.00 19 GLY B C 1
ATOM 602 O O . GLY B 1 19 ? -3.695 -36.656 3.685 1.00 27.50 19 GLY B O 1
ATOM 603 N N . CYS B 1 20 ? -1.532 -37.316 3.721 1.00 17.11 20 CYS B N 1
ATOM 604 C CA . CYS B 1 20 ? -1.001 -35.984 4.004 1.00 19.52 20 CYS B CA 1
ATOM 605 C C . CYS B 1 20 ? -0.010 -35.503 2.953 1.00 16.11 20 CYS B C 1
ATOM 606 O O . CYS B 1 20 ? 0.835 -34.657 3.236 1.00 16.53 20 CYS B O 1
ATOM 609 N N . LEU B 1 21 ? -0.111 -36.039 1.745 1.00 17.84 21 LEU B N 1
ATOM 610 C CA . LEU B 1 21 ? 0.901 -35.767 0.733 1.00 17.74 21 LEU B CA 1
ATOM 611 C C . LEU B 1 21 ? 0.986 -34.285 0.364 1.00 16.54 21 LEU B C 1
ATOM 612 O O . LEU B 1 21 ? 2.051 -33.794 0.010 1.00 17.04 21 LEU B O 1
ATOM 617 N N . LYS B 1 22 ? -0.120 -33.557 0.492 1.00 16.33 22 LYS B N 1
ATOM 618 C CA . LYS B 1 22 ? -0.104 -32.134 0.169 1.00 17.75 22 LYS B CA 1
ATOM 619 C C . LYS B 1 22 ? 0.812 -31.308 1.071 1.00 16.53 22 LYS B C 1
ATOM 620 O O . LYS B 1 22 ? 1.130 -30.164 0.745 1.00 21.98 22 LYS B O 1
ATOM 626 N N . TYR B 1 23 ? 1.245 -31.890 2.193 1.00 14.89 23 TYR B N 1
ATOM 627 C CA . TYR B 1 23 ? 2.133 -31.204 3.135 1.00 16.90 23 TYR B CA 1
ATOM 628 C C . TYR B 1 23 ? 3.623 -31.430 2.860 1.00 15.08 23 TYR B C 1
ATOM 629 O O . TYR B 1 23 ? 4.487 -30.895 3.560 1.00 18.49 23 TYR B O 1
ATOM 638 N N . LEU B 1 24 ? 3.921 -32.208 1.822 1.00 14.95 24 LEU B N 1
ATOM 639 C CA . LEU B 1 24 ? 5.306 -32.533 1.506 1.00 15.32 24 LEU B CA 1
ATOM 640 C C . LEU B 1 24 ? 6.172 -31.299 1.257 1.00 17.76 24 LEU B C 1
ATOM 641 O O . LEU B 1 24 ? 7.304 -31.227 1.731 1.00 17.28 24 LEU B O 1
ATOM 646 N N . GLN B 1 25 ? 5.631 -30.319 0.538 1.00 17.72 25 GLN B N 1
ATOM 647 C CA . GLN B 1 25 ? 6.400 -29.134 0.172 1.00 23.42 25 GLN B CA 1
ATOM 648 C C . GLN B 1 25 ? 6.902 -28.338 1.392 1.00 20.78 25 GLN B C 1
ATOM 649 O O . GLN B 1 25 ? 8.015 -27.807 1.382 1.00 20.54 25 GLN B O 1
ATOM 655 N N . VAL B 1 26 ? 6.098 -28.280 2.449 1.00 18.46 26 VAL B N 1
ATOM 656 C CA . VAL B 1 26 ? 6.532 -27.624 3.681 1.00 18.38 26 VAL B CA 1
ATOM 657 C C . VAL B 1 26 ? 7.814 -28.254 4.226 1.00 19.04 26 VAL B C 1
ATOM 658 O O . VAL B 1 26 ? 8.761 -27.559 4.616 1.00 20.02 26 VAL B O 1
ATOM 662 N N . PHE B 1 27 ? 7.843 -29.582 4.252 1.00 16.84 27 PHE B N 1
ATOM 663 C CA . PHE B 1 27 ? 9.028 -30.301 4.697 1.00 19.53 27 PHE B CA 1
ATOM 664 C C . PHE B 1 27 ? 10.222 -30.117 3.758 1.00 17.76 27 PHE B C 1
ATOM 665 O O . PHE B 1 27 ? 11.346 -29.901 4.217 1.00 18.49 27 PHE B O 1
ATOM 673 N N . GLU B 1 28 ? 9.982 -30.209 2.451 1.00 16.66 28 GLU B N 1
ATOM 674 C CA . GLU B 1 28 ? 11.049 -30.049 1.478 1.00 17.76 28 GLU B CA 1
ATOM 675 C C . GLU B 1 28 ? 11.739 -28.706 1.625 1.00 21.56 28 GLU B C 1
ATOM 676 O O . GLU B 1 28 ? 12.966 -28.636 1.566 1.00 21.95 28 GLU B O 1
ATOM 682 N N . GLU B 1 29 ? 10.953 -27.649 1.814 1.00 21.01 29 GLU B N 1
ATOM 683 C CA . GLU B 1 29 ? 11.521 -26.301 1.882 1.00 22.56 29 GLU B CA 1
ATOM 684 C C . GLU B 1 29 ? 12.458 -26.155 3.072 1.00 23.21 29 GLU B C 1
ATOM 685 O O . GLU B 1 29 ? 13.404 -25.369 3.031 1.00 22.46 29 GLU B O 1
ATOM 691 N N . GLN B 1 30 ? 12.202 -26.920 4.131 1.00 21.37 30 GLN B N 1
ATOM 692 C CA . GLN B 1 30 ? 13.068 -26.896 5.305 1.00 20.84 30 GLN B CA 1
ATOM 693 C C . GLN B 1 30 ? 14.124 -28.005 5.309 1.00 21.00 30 GLN B C 1
ATOM 694 O O . GLN B 1 30 ? 14.830 -28.186 6.307 1.00 23.42 30 GLN B O 1
ATOM 700 N N . ASP B 1 31 ? 14.233 -28.727 4.194 1.00 21.61 31 ASP B N 1
ATOM 701 C CA . ASP B 1 31 ? 15.193 -29.819 4.035 1.00 21.55 31 ASP B CA 1
ATOM 702 C C . ASP B 1 31 ? 14.989 -30.916 5.075 1.00 25.16 31 ASP B C 1
ATOM 703 O O . ASP B 1 31 ? 15.954 -31.508 5.567 1.00 25.79 31 ASP B O 1
ATOM 708 N N . VAL B 1 32 ? 13.728 -31.179 5.406 1.00 20.31 32 VAL B N 1
ATOM 709 C CA . VAL B 1 32 ? 13.389 -32.258 6.327 1.00 20.81 32 VAL B CA 1
ATOM 710 C C . VAL B 1 32 ? 13.066 -33.525 5.538 1.00 20.46 32 VAL B C 1
ATOM 711 O O . VAL B 1 32 ? 12.072 -33.572 4.802 1.00 21.96 32 VAL B O 1
ATOM 715 N N . ASP B 1 33 ? 13.914 -34.543 5.672 1.00 18.69 33 ASP B N 1
ATOM 716 C CA . ASP B 1 33 ? 13.662 -35.820 5.006 1.00 18.69 33 ASP B CA 1
ATOM 717 C C . ASP B 1 33 ? 12.964 -36.815 5.935 1.00 18.09 33 ASP B C 1
ATOM 718 O O . ASP B 1 33 ? 12.625 -36.475 7.069 1.00 18.13 33 ASP B O 1
ATOM 723 N N . LEU B 1 34 ? 12.743 -38.035 5.454 1.00 17.76 34 LEU B N 1
ATOM 724 C CA . LEU B 1 34 ? 12.067 -39.049 6.258 1.00 19.22 34 LEU B CA 1
ATOM 725 C C . LEU B 1 34 ? 12.789 -39.300 7.581 1.00 17.10 34 LEU B C 1
ATOM 726 O O . LEU B 1 34 ? 12.163 -39.351 8.637 1.00 17.28 34 LEU B O 1
ATOM 731 N N . ARG B 1 35 ? 14.111 -39.423 7.522 1.00 17.71 35 ARG B N 1
ATOM 732 C CA . ARG B 1 35 ? 14.892 -39.676 8.726 1.00 17.86 35 ARG B CA 1
ATOM 733 C C . ARG B 1 35 ? 14.663 -38.591 9.781 1.00 18.21 35 ARG B C 1
ATOM 734 O O . ARG B 1 35 ? 14.371 -38.889 10.946 1.00 18.19 35 ARG B O 1
ATOM 742 N N . GLU B 1 36 ? 14.736 -37.332 9.367 1.00 17.55 36 GLU B N 1
ATOM 743 C CA . GLU B 1 36 ? 14.508 -36.251 10.317 1.00 17.90 36 GLU B CA 1
ATOM 744 C C . GLU B 1 36 ? 13.045 -36.169 10.774 1.00 16.12 36 GLU B C 1
ATOM 745 O O . GLU B 1 36 ? 12.766 -35.917 11.955 1.00 17.63 36 GLU B O 1
ATOM 751 N N . PHE B 1 37 ? 12.116 -36.398 9.842 1.00 16.51 37 PHE B N 1
ATOM 752 C CA . PHE B 1 37 ? 10.691 -36.397 10.149 1.00 16.60 37 PHE B CA 1
ATOM 753 C C . PHE B 1 37 ? 10.386 -37.321 11.324 1.00 15.62 37 PHE B C 1
ATOM 754 O O . PHE B 1 37 ? 9.629 -36.962 12.234 1.00 15.35 37 PHE B O 1
ATOM 762 N N . LEU B 1 38 ? 10.985 -38.509 11.304 1.00 16.07 38 LEU B N 1
ATOM 763 C CA . LEU B 1 38 ? 10.725 -39.517 12.326 1.00 16.25 38 LEU B CA 1
ATOM 764 C C . LEU B 1 38 ? 11.266 -39.152 13.716 1.00 19.32 38 LEU B C 1
ATOM 765 O O . LEU B 1 38 ? 11.001 -39.864 14.685 1.00 20.67 38 LEU B O 1
ATOM 770 N N . THR B 1 39 ? 12.006 -38.048 13.817 1.00 17.27 39 THR B N 1
ATOM 771 C CA . THR B 1 39 ? 12.495 -37.574 15.113 1.00 17.52 39 THR B CA 1
ATOM 772 C C . THR B 1 39 ? 11.712 -36.397 15.675 1.00 18.24 39 THR B C 1
ATOM 773 O O . THR B 1 39 ? 12.032 -35.899 16.756 1.00 18.98 39 THR B O 1
ATOM 777 N N . LEU B 1 40 ? 10.690 -35.951 14.956 1.00 16.75 40 LEU B N 1
ATOM 778 C CA . LEU B 1 40 ? 9.977 -34.740 15.341 1.00 15.86 40 LEU B CA 1
ATOM 779 C C . LEU B 1 40 ? 8.911 -34.983 16.403 1.00 17.68 40 LEU B C 1
ATOM 780 O O . LEU B 1 40 ? 8.402 -36.101 16.547 1.00 19.02 40 LEU B O 1
ATOM 785 N N . THR B 1 41 ? 8.583 -33.923 17.142 1.00 15.54 41 THR B N 1
ATOM 786 C CA . THR B 1 41 ? 7.471 -33.939 18.091 1.00 16.89 41 THR B CA 1
ATOM 787 C C . THR B 1 41 ? 6.370 -33.022 17.587 1.00 15.22 41 THR B C 1
ATOM 788 O O . THR B 1 41 ? 6.547 -32.312 16.585 1.00 14.47 41 THR B O 1
ATOM 792 N N . GLU B 1 42 ? 5.238 -33.033 18.288 1.00 15.18 42 GLU B N 1
ATOM 793 C CA . GLU B 1 42 ? 4.103 -32.202 17.927 1.00 13.37 42 GLU B CA 1
ATOM 794 C C . GLU B 1 42 ? 4.520 -30.745 17.743 1.00 16.90 42 GLU B C 1
ATOM 795 O O . GLU B 1 42 ? 4.135 -30.109 16.766 1.00 16.17 42 GLU B O 1
ATOM 801 N N . SER B 1 43 ? 5.329 -30.223 18.659 1.00 13.88 43 SER B N 1
ATOM 802 C CA . SER B 1 43 ? 5.648 -28.801 18.604 1.00 15.73 43 SER B CA 1
ATOM 803 C C . SER B 1 43 ? 6.564 -28.473 17.436 1.00 15.70 43 SER B C 1
ATOM 804 O O . SER B 1 43 ? 6.497 -27.370 16.896 1.00 16.31 43 SER B O 1
ATOM 807 N N . ASP B 1 44 ? 7.407 -29.428 17.045 1.00 15.57 44 ASP B N 1
ATOM 808 C CA . ASP B 1 44 ? 8.238 -29.268 15.856 1.00 16.61 44 ASP B CA 1
ATOM 809 C C . ASP B 1 44 ? 7.373 -29.174 14.619 1.00 16.91 44 ASP B C 1
ATOM 810 O O . ASP B 1 44 ? 7.637 -28.370 13.726 1.00 15.34 44 ASP B O 1
ATOM 815 N N . LEU B 1 45 ? 6.353 -30.024 14.558 1.00 13.66 45 LEU B N 1
ATOM 816 C CA . LEU B 1 45 ? 5.491 -30.068 13.388 1.00 13.56 45 LEU B CA 1
ATOM 817 C C . LEU B 1 45 ? 4.692 -28.779 13.285 1.00 16.75 45 LEU B C 1
ATOM 818 O O . LEU B 1 45 ? 4.557 -28.215 12.201 1.00 15.75 45 LEU B O 1
ATOM 823 N N . LYS B 1 46 ? 4.182 -28.297 14.416 1.00 13.64 46 LYS B N 1
ATOM 824 C CA . LYS B 1 46 ? 3.453 -27.042 14.427 1.00 15.38 46 LYS B CA 1
ATOM 825 C C . LYS B 1 46 ? 4.357 -25.895 13.966 1.00 14.37 46 LYS B C 1
ATOM 826 O O . LYS B 1 46 ? 3.955 -25.066 13.148 1.00 16.20 46 LYS B O 1
ATOM 832 N N . GLU B 1 47 ? 5.589 -25.883 14.468 1.00 14.88 47 GLU B N 1
ATOM 833 C CA . GLU B 1 47 ? 6.557 -24.835 14.169 1.00 15.25 47 GLU B CA 1
ATOM 834 C C . GLU B 1 47 ? 6.909 -24.780 12.685 1.00 15.65 47 GLU B C 1
ATOM 835 O O . GLU B 1 47 ? 7.156 -23.704 12.133 1.00 18.07 47 GLU B O 1
ATOM 841 N N . ILE B 1 48 ? 6.918 -25.937 12.031 1.00 15.56 48 ILE B N 1
ATOM 842 C CA . ILE B 1 48 ? 7.279 -25.999 10.626 1.00 17.35 48 ILE B CA 1
ATOM 843 C C . ILE B 1 48 ? 6.114 -25.585 9.731 1.00 14.82 48 ILE B C 1
ATOM 844 O O . ILE B 1 48 ? 6.313 -25.259 8.560 1.00 16.07 48 ILE B O 1
ATOM 849 N N . GLY B 1 49 ? 4.905 -25.580 10.287 1.00 14.43 49 GLY B N 1
ATOM 850 C CA . GLY B 1 49 ? 3.741 -25.155 9.529 1.00 14.30 49 GLY B CA 1
ATOM 851 C C . GLY B 1 49 ? 2.659 -26.204 9.344 1.00 13.75 49 GLY B C 1
ATOM 852 O O . GLY B 1 49 ? 1.722 -25.989 8.571 1.00 16.04 49 GLY B O 1
ATOM 853 N N . ILE B 1 50 ? 2.749 -27.325 10.055 1.00 13.81 50 ILE B N 1
ATOM 854 C CA . ILE B 1 50 ? 1.640 -28.278 10.056 1.00 13.40 50 ILE B CA 1
ATOM 855 C C . ILE B 1 50 ? 0.752 -27.887 11.228 1.00 13.24 50 ILE B C 1
ATOM 856 O O . ILE B 1 50 ? 0.885 -28.434 12.324 1.00 15.53 50 ILE B O 1
ATOM 861 N N . THR B 1 51 ? -0.136 -26.921 11.013 1.00 13.32 51 THR B N 1
ATOM 862 C CA . THR B 1 51 ? -0.814 -26.267 12.137 1.00 12.02 51 THR B CA 1
ATOM 863 C C . THR B 1 51 ? -2.192 -26.849 12.442 1.00 13.46 51 THR B C 1
ATOM 864 O O . THR B 1 51 ? -2.772 -26.528 13.482 1.00 15.19 51 THR B O 1
ATOM 868 N N . LEU B 1 52 ? -2.724 -27.671 11.539 1.00 13.24 52 LEU B N 1
ATOM 869 C CA . LEU B 1 52 ? -4.052 -28.256 11.735 1.00 13.08 52 LEU B CA 1
ATOM 870 C C . LEU B 1 52 ? -3.964 -29.555 12.517 1.00 14.52 52 LEU B C 1
ATOM 871 O O . LEU B 1 52 ? -3.015 -30.329 12.360 1.00 14.96 52 LEU B O 1
ATOM 876 N N . PHE B 1 53 ? -4.950 -29.797 13.373 1.00 13.75 53 PHE B N 1
ATOM 877 C CA . PHE B 1 53 ? -4.839 -30.881 14.335 1.00 13.06 53 PHE B CA 1
ATOM 878 C C . PHE B 1 53 ? -4.744 -32.243 13.655 1.00 13.63 53 PHE B C 1
ATOM 879 O O . PHE B 1 53 ? -3.958 -33.096 14.053 1.00 12.84 53 PHE B O 1
ATOM 887 N N . GLY B 1 54 ? -5.584 -32.452 12.653 1.00 13.73 54 GLY B N 1
ATOM 888 C CA . GLY B 1 54 ? -5.692 -33.757 12.021 1.00 14.41 54 GLY B CA 1
ATOM 889 C C . GLY B 1 54 ? -4.417 -34.271 11.369 1.00 13.42 54 GLY B C 1
ATOM 890 O O . GLY B 1 54 ? -3.958 -35.359 11.702 1.00 14.41 54 GLY B O 1
ATOM 891 N N . PRO B 1 55 ? -3.875 -33.520 10.393 1.00 12.77 55 PRO B N 1
ATOM 892 C CA . PRO B 1 55 ? -2.638 -33.973 9.739 1.00 13.76 55 PRO B CA 1
ATOM 893 C C . PRO B 1 55 ? -1.517 -34.144 10.753 1.00 13.91 55 PRO B C 1
ATOM 894 O O . PRO B 1 55 ? -0.752 -35.114 10.685 1.00 14.08 55 PRO B O 1
ATOM 898 N N . LYS B 1 56 ? -1.414 -33.195 11.680 1.00 12.76 56 LYS B N 1
ATOM 899 C CA . LYS B 1 56 ? -0.356 -33.244 12.678 1.00 14.20 56 LYS B CA 1
ATOM 900 C C . LYS B 1 56 ? -0.484 -34.505 13.533 1.00 13.70 56 LYS B C 1
ATOM 901 O O . LYS B 1 56 ? 0.521 -35.146 13.852 1.00 13.63 56 LYS B O 1
ATOM 907 N N . ARG B 1 57 ? -1.721 -34.885 13.856 1.00 13.39 57 ARG B N 1
ATOM 908 C CA . ARG B 1 57 ? -1.953 -36.106 14.628 1.00 15.01 57 ARG B CA 1
ATOM 909 C C . ARG B 1 57 ? -1.647 -37.376 13.831 1.00 13.96 57 ARG B C 1
ATOM 910 O O . ARG B 1 57 ? -1.076 -38.327 14.365 1.00 15.91 57 ARG B O 1
ATOM 918 N N . LYS B 1 58 ? -1.996 -37.393 12.548 1.00 13.79 58 LYS B N 1
ATOM 919 C CA . LYS B 1 58 ? -1.652 -38.560 11.746 1.00 15.37 58 LYS B CA 1
ATOM 920 C C . LYS B 1 58 ? -0.134 -38.706 11.663 1.00 14.21 58 LYS B C 1
ATOM 921 O O . LYS B 1 58 ? 0.391 -39.820 11.700 1.00 15.20 58 LYS B O 1
ATOM 927 N N . MET B 1 59 ? 0.564 -37.576 11.620 1.00 14.46 59 MET B N 1
ATOM 928 C CA . MET B 1 59 ? 2.025 -37.578 11.618 1.00 14.11 59 MET B CA 1
ATOM 929 C C . MET B 1 59 ? 2.600 -38.066 12.947 1.00 14.27 59 MET B C 1
ATOM 930 O O . MET B 1 59 ? 3.442 -38.961 12.957 1.00 15.42 59 MET B O 1
ATOM 935 N N . THR B 1 60 ? 2.136 -37.512 14.070 1.00 14.05 60 THR B N 1
ATOM 936 C CA . THR B 1 60 ? 2.683 -37.937 15.364 1.00 14.86 60 THR B CA 1
ATOM 937 C C . THR B 1 60 ? 2.326 -39.388 15.684 1.00 16.24 60 THR B C 1
ATOM 938 O O . THR B 1 60 ? 3.116 -40.099 16.308 1.00 18.57 60 THR B O 1
ATOM 942 N N . SER B 1 61 ? 1.149 -39.833 15.246 1.00 16.41 61 SER B N 1
ATOM 943 C CA . SER B 1 61 ? 0.771 -41.235 15.437 1.00 19.03 61 SER B CA 1
ATOM 944 C C . SER B 1 61 ? 1.732 -42.164 14.703 1.00 20.58 61 SER B C 1
ATOM 945 O O . SER B 1 61 ? 2.151 -43.192 15.243 1.00 19.38 61 SER B O 1
ATOM 948 N N . ALA B 1 62 ? 2.067 -41.795 13.469 1.00 20.15 62 ALA B N 1
ATOM 949 C CA . ALA B 1 62 ? 2.979 -42.576 12.647 1.00 19.41 62 ALA B CA 1
ATOM 950 C C . ALA B 1 62 ? 4.359 -42.603 13.282 1.00 18.75 62 ALA B C 1
ATOM 951 O O . ALA B 1 62 ? 4.981 -43.659 13.389 1.00 20.68 62 ALA B O 1
ATOM 953 N N . ILE B 1 63 ? 4.823 -41.438 13.728 1.00 18.02 63 ILE B N 1
ATOM 954 C CA . ILE B 1 63 ? 6.121 -41.328 14.384 1.00 20.02 63 ILE B CA 1
ATOM 955 C C . ILE B 1 63 ? 6.165 -42.184 15.662 1.00 19.08 63 ILE B C 1
ATOM 956 O O . ILE B 1 63 ? 7.160 -42.869 15.920 1.00 22.91 63 ILE B O 1
ATOM 961 N N . ALA B 1 64 ? 5.075 -42.172 16.430 1.00 19.87 64 ALA B N 1
ATOM 962 C CA . ALA B 1 64 ? 4.982 -42.988 17.645 1.00 23.78 64 ALA B CA 1
ATOM 963 C C . ALA B 1 64 ? 5.056 -44.483 17.338 1.00 21.69 64 ALA B C 1
ATOM 964 O O . ALA B 1 64 ? 5.714 -45.242 18.053 1.00 25.83 64 ALA B O 1
ATOM 966 N N . ARG B 1 65 ? 4.371 -44.905 16.279 1.00 22.55 65 ARG B N 1
ATOM 967 C CA . ARG B 1 65 ? 4.401 -46.306 15.871 1.00 23.02 65 ARG B CA 1
ATOM 968 C C . ARG B 1 65 ? 5.778 -46.724 15.361 1.00 24.91 65 ARG B C 1
ATOM 969 O O . ARG B 1 65 ? 6.186 -47.868 15.548 1.00 27.62 65 ARG B O 1
ATOM 977 N N . TRP B 1 66 ? 6.485 -45.807 14.703 1.00 22.10 66 TRP B N 1
ATOM 978 C CA . TRP B 1 66 ? 7.846 -46.093 14.261 1.00 22.96 66 TRP B CA 1
ATOM 979 C C . TRP B 1 66 ? 8.755 -46.367 15.450 1.00 23.82 66 TRP B C 1
ATOM 980 O O . TRP B 1 66 ? 9.578 -47.276 15.415 1.00 28.68 66 TRP B O 1
ATOM 991 N N . HIS B 1 67 ? 8.600 -45.574 16.505 1.00 25.56 67 HIS B N 1
ATOM 992 C CA . HIS B 1 67 ? 9.415 -45.742 17.705 1.00 31.68 67 HIS B CA 1
ATOM 993 C C . HIS B 1 67 ? 9.110 -47.048 18.437 1.00 34.57 67 HIS B C 1
ATOM 994 O O . HIS B 1 67 ? 10.020 -47.814 18.761 1.00 35.48 67 HIS B O 1
ATOM 1001 N N . SER B 1 68 ? 7.829 -47.299 18.696 1.00 35.02 68 SER B N 1
ATOM 1002 C CA . SER B 1 68 ? 7.426 -48.488 19.443 1.00 40.90 68 SER B CA 1
ATOM 1003 C C . SER B 1 68 ? 7.770 -49.781 18.702 1.00 48.15 68 SER B C 1
ATOM 1004 O O . SER B 1 68 ? 7.936 -50.834 19.321 1.00 46.19 68 SER B O 1
ATOM 1007 N N . SER B 1 69 ? 7.885 -49.694 17.379 1.00 47.87 69 SER B N 1
ATOM 1008 C CA . SER B 1 69 ? 8.286 -50.838 16.568 1.00 47.38 69 SER B CA 1
ATOM 1009 C C . SER B 1 69 ? 9.775 -50.770 16.244 1.00 47.74 69 SER B C 1
ATOM 1010 O O . SER B 1 69 ? 10.373 -51.757 15.813 1.00 51.73 69 SER B O 1
ATOM 1013 N N . GLU C 2 8 ? 3.944 -6.382 2.335 1.00 40.20 8 GLU C N 1
ATOM 1014 C CA . GLU C 2 8 ? 2.990 -7.322 2.917 1.00 39.59 8 GLU C CA 1
ATOM 1015 C C . GLU C 2 8 ? 3.698 -8.310 3.836 1.00 36.51 8 GLU C C 1
ATOM 1016 O O . GLU C 2 8 ? 4.898 -8.191 4.077 1.00 30.59 8 GLU C O 1
ATOM 1022 N N . LEU C 2 9 ? 2.948 -9.292 4.330 1.00 31.77 9 LEU C N 1
ATOM 1023 C CA . LEU C 2 9 ? 3.459 -10.227 5.330 1.00 33.02 9 LEU C CA 1
ATOM 1024 C C . LEU C 2 9 ? 4.670 -11.029 4.849 1.00 31.00 9 LEU C C 1
ATOM 1025 O O . LEU C 2 9 ? 5.685 -11.125 5.553 1.00 26.00 9 LEU C O 1
ATOM 1030 N N . THR C 2 10 ? 4.567 -11.608 3.659 1.00 30.20 10 THR C N 1
ATOM 1031 C CA . THR C 2 10 ? 5.655 -12.427 3.136 1.00 32.33 10 THR C CA 1
ATOM 1032 C C . THR C 2 10 ? 6.929 -11.599 3.006 1.00 30.48 10 THR C C 1
ATOM 1033 O O . THR C 2 10 ? 8.030 -12.090 3.260 1.00 32.34 10 THR C O 1
ATOM 1037 N N . GLY C 2 11 ? 6.770 -10.334 2.635 1.00 29.10 11 GLY C N 1
ATOM 1038 C CA . GLY C 2 11 ? 7.902 -9.435 2.503 1.00 25.77 11 GLY C CA 1
ATOM 1039 C C . GLY C 2 11 ? 8.524 -9.082 3.844 1.00 23.78 11 GLY C C 1
ATOM 1040 O O . GLY C 2 11 ? 9.740 -8.963 3.958 1.00 25.96 11 GLY C O 1
ATOM 1041 N N . ILE C 2 12 ? 7.684 -8.900 4.857 1.00 24.90 12 ILE C N 1
ATOM 1042 C CA . ILE C 2 12 ? 8.171 -8.635 6.207 1.00 25.04 12 ILE C CA 1
ATOM 1043 C C . ILE C 2 12 ? 9.017 -9.804 6.712 1.00 22.19 12 ILE C C 1
ATOM 1044 O O . ILE C 2 12 ? 10.127 -9.605 7.216 1.00 21.81 12 ILE C O 1
ATOM 1049 N N . LEU C 2 13 ? 8.500 -11.022 6.564 1.00 22.20 13 LEU C N 1
ATOM 1050 C CA . LEU C 2 13 ? 9.231 -12.204 7.010 1.00 19.19 13 LEU C CA 1
ATOM 1051 C C . LEU C 2 13 ? 10.521 -12.397 6.217 1.00 22.49 13 LEU C C 1
ATOM 1052 O O . LEU C 2 13 ? 11.550 -12.780 6.776 1.00 21.48 13 LEU C O 1
ATOM 1057 N N . LYS C 2 14 ? 10.464 -12.130 4.914 1.00 23.89 14 LYS C N 1
ATOM 1058 C CA . LYS C 2 14 ? 11.662 -12.188 4.082 1.00 24.74 14 LYS C CA 1
ATOM 1059 C C . LYS C 2 14 ? 12.754 -11.248 4.585 1.00 26.60 14 LYS C C 1
ATOM 1060 O O . LYS C 2 14 ? 13.902 -11.649 4.736 1.00 25.90 14 LYS C O 1
ATOM 1066 N N . LYS C 2 15 ? 12.387 -10.000 4.855 1.00 25.73 15 LYS C N 1
ATOM 1067 C CA . LYS C 2 15 ? 13.342 -9.012 5.342 1.00 22.98 15 LYS C CA 1
ATOM 1068 C C . LYS C 2 15 ? 13.925 -9.361 6.709 1.00 26.34 15 LYS C C 1
ATOM 1069 O O . LYS C 2 15 ? 15.028 -8.937 7.044 1.00 28.13 15 LYS C O 1
ATOM 1075 N N . LEU C 2 16 ? 13.186 -10.145 7.489 1.00 24.17 16 LEU C N 1
ATOM 1076 C CA . LEU C 2 16 ? 13.668 -10.604 8.788 1.00 22.55 16 LEU C CA 1
ATOM 1077 C C . LEU C 2 16 ? 14.414 -11.934 8.701 1.00 20.99 16 LEU C C 1
ATOM 1078 O O . LEU C 2 16 ? 14.889 -12.441 9.717 1.00 20.67 16 LEU C O 1
ATOM 1083 N N . SER C 2 17 ? 14.497 -12.497 7.497 1.00 22.42 17 SER C N 1
ATOM 1084 C CA . SER C 2 17 ? 15.084 -13.822 7.283 1.00 21.62 17 SER C CA 1
ATOM 1085 C C . SER C 2 17 ? 14.315 -14.897 8.055 1.00 19.52 17 SER C C 1
ATOM 1086 O O . SER C 2 17 ? 14.892 -15.897 8.491 1.00 20.84 17 SER C O 1
ATOM 1089 N N . LEU C 2 18 ? 13.010 -14.683 8.209 1.00 16.96 18 LEU C N 1
ATOM 1090 C CA . LEU C 2 18 ? 12.159 -15.611 8.940 1.00 16.75 18 LEU C CA 1
ATOM 1091 C C . LEU C 2 18 ? 11.047 -16.183 8.071 1.00 17.63 18 LEU C C 1
ATOM 1092 O O . LEU C 2 18 ? 9.979 -16.536 8.570 1.00 16.07 18 LEU C O 1
ATOM 1097 N N . GLU C 2 19 ? 11.308 -16.314 6.774 1.00 19.08 19 GLU C N 1
ATOM 1098 C CA . GLU C 2 19 ? 10.327 -16.907 5.866 1.00 17.01 19 GLU C CA 1
ATOM 1099 C C . GLU C 2 19 ? 9.932 -18.342 6.214 1.00 17.81 19 GLU C C 1
ATOM 1100 O O . GLU C 2 19 ? 8.883 -18.811 5.791 1.00 18.12 19 GLU C O 1
ATOM 1106 N N . LYS C 2 20 ? 10.756 -19.037 6.999 1.00 17.28 20 LYS C N 1
ATOM 1107 C CA . LYS C 2 20 ? 10.402 -20.378 7.467 1.00 16.73 20 LYS C CA 1
ATOM 1108 C C . LYS C 2 20 ? 9.079 -20.451 8.246 1.00 17.58 20 LYS C C 1
ATOM 1109 O O . LYS C 2 20 ? 8.490 -21.526 8.373 1.00 19.04 20 LYS C O 1
ATOM 1115 N N . TYR C 2 21 ? 8.606 -19.313 8.750 1.00 15.48 21 TYR C N 1
ATOM 1116 C CA . TYR C 2 21 ? 7.340 -19.285 9.471 1.00 14.14 21 TYR C CA 1
ATOM 1117 C C . TYR C 2 21 ? 6.142 -18.904 8.603 1.00 15.71 21 TYR C C 1
ATOM 1118 O O . TYR C 2 21 ? 5.004 -18.956 9.056 1.00 15.07 21 TYR C O 1
ATOM 1127 N N . GLN C 2 22 ? 6.389 -18.521 7.361 1.00 16.04 22 GLN C N 1
ATOM 1128 C CA . GLN C 2 22 ? 5.297 -18.141 6.468 1.00 15.15 22 GLN C CA 1
ATOM 1129 C C . GLN C 2 22 ? 4.151 -19.173 6.416 1.00 15.92 22 GLN C C 1
ATOM 1130 O O . GLN C 2 22 ? 2.977 -18.781 6.442 1.00 15.86 22 GLN C O 1
ATOM 1136 N N . PRO C 2 23 ? 4.470 -20.486 6.367 1.00 13.85 23 PRO C N 1
ATOM 1137 C CA . PRO C 2 23 ? 3.363 -21.448 6.291 1.00 14.34 23 PRO C CA 1
ATOM 1138 C C . PRO C 2 23 ? 2.398 -21.392 7.478 1.00 14.19 23 PRO C C 1
ATOM 1139 O O . PRO C 2 23 ? 1.209 -21.692 7.311 1.00 15.13 23 PRO C O 1
ATOM 1143 N N . ILE C 2 24 ? 2.898 -21.008 8.649 1.00 13.09 24 ILE C N 1
ATOM 1144 C CA . ILE C 2 24 ? 2.027 -20.875 9.816 1.00 14.73 24 ILE C CA 1
ATOM 1145 C C . ILE C 2 24 ? 0.998 -19.783 9.585 1.00 14.37 24 ILE C C 1
ATOM 1146 O O . ILE C 2 24 ? -0.209 -19.992 9.768 1.00 14.73 24 ILE C O 1
ATOM 1151 N N . PHE C 2 25 ? 1.476 -18.610 9.182 1.00 13.82 25 PHE C N 1
ATOM 1152 C CA . PHE C 2 25 ? 0.581 -17.480 8.981 1.00 13.11 25 PHE C CA 1
ATOM 1153 C C . PHE C 2 25 ? -0.408 -17.740 7.859 1.00 15.39 25 PHE C C 1
ATOM 1154 O O . PHE C 2 25 ? -1.584 -17.390 7.966 1.00 17.04 25 PHE C O 1
ATOM 1162 N N . GLU C 2 26 ? 0.056 -18.401 6.806 1.00 14.39 26 GLU C N 1
ATOM 1163 C CA . GLU C 2 26 ? -0.813 -18.696 5.678 1.00 14.37 26 GLU C CA 1
ATOM 1164 C C . GLU C 2 26 ? -1.933 -19.654 6.077 1.00 15.46 26 GLU C C 1
ATOM 1165 O O . GLU C 2 26 ? -3.120 -19.402 5.796 1.00 16.55 26 GLU C O 1
ATOM 1171 N N . GLU C 2 27 ? -1.575 -20.750 6.736 1.00 14.11 27 GLU C N 1
ATOM 1172 C CA . GLU C 2 27 ? -2.587 -21.744 7.084 1.00 13.78 27 GLU C CA 1
ATOM 1173 C C . GLU C 2 27 ? -3.557 -21.233 8.145 1.00 14.33 27 GLU C C 1
ATOM 1174 O O . GLU C 2 27 ? -4.726 -21.631 8.170 1.00 15.73 27 GLU C O 1
ATOM 1180 N N . GLN C 2 28 ? -3.074 -20.357 9.019 1.00 13.12 28 GLN C N 1
ATOM 1181 C CA . GLN C 2 28 ? -3.908 -19.796 10.075 1.00 13.99 28 GLN C CA 1
ATOM 1182 C C . GLN C 2 28 ? -4.662 -18.557 9.601 1.00 16.00 28 GLN C C 1
ATOM 1183 O O . GLN C 2 28 ? -5.374 -17.921 10.381 1.00 14.34 28 GLN C O 1
ATOM 1189 N N . GLU C 2 29 ? -4.512 -18.242 8.316 1.00 15.24 29 GLU C N 1
ATOM 1190 C CA . GLU C 2 29 ? -5.241 -17.145 7.682 1.00 15.93 29 GLU C CA 1
ATOM 1191 C C . GLU C 2 29 ? -5.027 -15.831 8.423 1.00 14.64 29 GLU C C 1
ATOM 1192 O O . GLU C 2 29 ? -5.954 -15.046 8.633 1.00 17.54 29 GLU C O 1
ATOM 1198 N N . VAL C 2 30 ? -3.778 -15.600 8.813 1.00 15.88 30 VAL C N 1
ATOM 1199 C CA . VAL C 2 30 ? -3.392 -14.347 9.430 1.00 16.96 30 VAL C CA 1
ATOM 1200 C C . VAL C 2 30 ? -3.052 -13.316 8.357 1.00 19.77 30 VAL C C 1
ATOM 1201 O O . VAL C 2 30 ? -1.990 -13.377 7.752 1.00 23.25 30 VAL C O 1
ATOM 1205 N N . ASP C 2 31 ? -3.981 -12.397 8.103 1.00 18.10 31 ASP C N 1
ATOM 1206 C CA . ASP C 2 31 ? -3.706 -11.261 7.227 1.00 18.86 31 ASP C CA 1
ATOM 1207 C C . ASP C 2 31 ? -3.006 -10.136 7.993 1.00 22.11 31 ASP C C 1
ATOM 1208 O O . ASP C 2 31 ? -2.721 -10.278 9.185 1.00 18.68 31 ASP C O 1
ATOM 1213 N N . MET C 2 32 ? -2.736 -9.024 7.316 1.00 21.15 32 MET C N 1
ATOM 1214 C CA . MET C 2 32 ? -2.008 -7.914 7.929 1.00 21.72 32 MET C CA 1
ATOM 1215 C C . MET C 2 32 ? -2.740 -7.318 9.124 1.00 22.74 32 MET C C 1
ATOM 1216 O O . MET C 2 32 ? -2.118 -7.019 10.146 1.00 20.80 32 MET C O 1
ATOM 1221 N N . GLU C 2 33 ? -4.056 -7.163 9.006 1.00 21.87 33 GLU C N 1
ATOM 1222 C CA . GLU C 2 33 ? -4.873 -6.668 10.108 1.00 21.54 33 GLU C CA 1
ATOM 1223 C C . GLU C 2 33 ? -4.671 -7.511 11.364 1.00 25.54 33 GLU C C 1
ATOM 1224 O O . GLU C 2 33 ? -4.429 -6.977 12.444 1.00 23.78 33 GLU C O 1
ATOM 1230 N N . ALA C 2 34 ? -4.764 -8.828 11.215 1.00 18.28 34 ALA C N 1
ATOM 1231 C CA . ALA C 2 34 ? -4.560 -9.720 12.344 1.00 19.88 34 ALA C CA 1
ATOM 1232 C C . ALA C 2 34 ? -3.101 -9.696 12.798 1.00 16.37 34 ALA C C 1
ATOM 1233 O O . ALA C 2 34 ? -2.822 -9.697 13.994 1.00 15.57 34 ALA C O 1
ATOM 1235 N N . PHE C 2 35 ? -2.179 -9.690 11.841 1.00 15.98 35 PHE C N 1
ATOM 1236 C CA . PHE C 2 35 ? -0.743 -9.743 12.135 1.00 15.16 35 PHE C CA 1
ATOM 1237 C C . PHE C 2 35 ? -0.319 -8.604 13.053 1.00 16.47 35 PHE C C 1
ATOM 1238 O O . PHE C 2 35 ? 0.480 -8.786 13.977 1.00 16.68 35 PHE C O 1
ATOM 1246 N N . LEU C 2 36 ? -0.862 -7.424 12.799 1.00 18.59 36 LEU C N 1
ATOM 1247 C CA . LEU C 2 36 ? -0.474 -6.245 13.553 1.00 18.36 36 LEU C CA 1
ATOM 1248 C C . LEU C 2 36 ? -0.994 -6.261 14.991 1.00 15.41 36 LEU C C 1
ATOM 1249 O O . LEU C 2 36 ? -0.594 -5.418 15.797 1.00 18.33 36 LEU C O 1
ATOM 1254 N N . THR C 2 37 ? -1.860 -7.224 15.313 1.00 14.90 37 THR C N 1
ATOM 1255 C CA . THR C 2 37 ? -2.362 -7.375 16.680 1.00 17.48 37 THR C CA 1
ATOM 1256 C C . THR C 2 37 ? -1.632 -8.450 17.475 1.00 15.78 37 THR C C 1
ATOM 1257 O O . THR C 2 37 ? -1.929 -8.651 18.652 1.00 18.88 37 THR C O 1
ATOM 1261 N N . LEU C 2 38 ? -0.670 -9.123 16.852 1.00 15.74 38 LEU C N 1
ATOM 1262 C CA . LEU C 2 38 ? -0.039 -10.274 17.489 1.00 14.18 38 LEU C CA 1
ATOM 1263 C C . LEU C 2 38 ? 0.859 -9.892 18.654 1.00 16.09 38 LEU C C 1
ATOM 1264 O O . LEU C 2 38 ? 1.737 -9.036 18.531 1.00 17.66 38 LEU C O 1
ATOM 1269 N N . THR C 2 39 ? 0.656 -10.567 19.779 1.00 15.53 39 THR C N 1
ATOM 1270 C CA . THR C 2 39 ? 1.491 -10.383 20.960 1.00 14.68 39 THR C CA 1
ATOM 1271 C C . THR C 2 39 ? 2.468 -11.549 21.100 1.00 14.57 39 THR C C 1
ATOM 1272 O O . THR C 2 39 ? 2.394 -12.543 20.365 1.00 14.60 39 THR C O 1
ATOM 1276 N N . ASP C 2 40 ? 3.374 -11.431 22.065 1.00 15.62 40 ASP C N 1
ATOM 1277 C CA . ASP C 2 40 ? 4.296 -12.520 22.355 1.00 15.24 40 ASP C CA 1
ATOM 1278 C C . ASP C 2 40 ? 3.561 -13.821 22.651 1.00 14.75 40 ASP C C 1
ATOM 1279 O O . ASP C 2 40 ? 3.916 -14.893 22.135 1.00 15.18 40 ASP C O 1
ATOM 1284 N N . GLY C 2 41 ? 2.494 -13.730 23.448 1.00 15.64 41 GLY C N 1
ATOM 1285 C CA . GLY C 2 41 ? 1.679 -14.892 23.751 1.00 14.86 41 GLY C CA 1
ATOM 1286 C C . GLY C 2 41 ? 1.032 -15.478 22.514 1.00 14.43 41 GLY C C 1
ATOM 1287 O O . GLY C 2 41 ? 0.952 -16.701 22.369 1.00 15.73 41 GLY C O 1
ATOM 1288 N N . ASP C 2 42 ? 0.554 -14.613 21.620 1.00 14.99 42 ASP C N 1
ATOM 1289 C CA . ASP C 2 42 ? -0.056 -15.087 20.379 1.00 14.10 42 ASP C CA 1
ATOM 1290 C C . ASP C 2 42 ? 0.957 -15.855 19.531 1.00 13.48 42 ASP C C 1
ATOM 1291 O O . ASP C 2 42 ? 0.633 -16.891 18.959 1.00 13.88 42 ASP C O 1
ATOM 1296 N N . LEU C 2 43 ? 2.185 -15.339 19.445 1.00 14.59 43 LEU C N 1
ATOM 1297 C CA . LEU C 2 43 ? 3.202 -15.987 18.624 1.00 13.46 43 LEU C CA 1
ATOM 1298 C C . LEU C 2 43 ? 3.594 -17.336 19.213 1.00 15.36 43 LEU C C 1
ATOM 1299 O O . LEU C 2 43 ? 3.822 -18.297 18.480 1.00 15.60 43 LEU C O 1
ATOM 1304 N N . LYS C 2 44 ? 3.659 -17.419 20.539 1.00 15.24 44 LYS C N 1
ATOM 1305 C CA . LYS C 2 44 ? 3.876 -18.714 21.181 1.00 16.67 44 LYS C CA 1
ATOM 1306 C C . LYS C 2 44 ? 2.766 -19.715 20.838 1.00 18.90 44 LYS C C 1
ATOM 1307 O O . LYS C 2 44 ? 3.040 -20.870 20.506 1.00 18.71 44 LYS C O 1
ATOM 1313 N N . GLU C 2 45 ? 1.517 -19.263 20.924 1.00 14.71 45 GLU C N 1
ATOM 1314 C CA . GLU C 2 45 ? 0.360 -20.098 20.620 1.00 18.35 45 GLU C CA 1
ATOM 1315 C C . GLU C 2 45 ? 0.340 -20.577 19.161 1.00 16.45 45 GLU C C 1
ATOM 1316 O O . GLU C 2 45 ? -0.075 -21.701 18.871 1.00 19.26 45 GLU C O 1
ATOM 1322 N N . LEU C 2 46 ? 0.788 -19.716 18.250 1.00 15.80 46 LEU C N 1
ATOM 1323 C CA . LEU C 2 46 ? 0.871 -20.062 16.831 1.00 16.83 46 LEU C CA 1
ATOM 1324 C C . LEU C 2 46 ? 1.956 -21.095 16.562 1.00 15.57 46 LEU C C 1
ATOM 1325 O O . LEU C 2 46 ? 1.939 -21.761 15.529 1.00 17.15 46 LEU C O 1
ATOM 1330 N N . GLY C 2 47 ? 2.924 -21.202 17.466 1.00 14.77 47 GLY C N 1
ATOM 1331 C CA . GLY C 2 47 ? 3.927 -22.251 17.379 1.00 18.15 47 GLY C CA 1
ATOM 1332 C C . GLY C 2 47 ? 5.358 -21.764 17.253 1.00 18.91 47 GLY C C 1
ATOM 1333 O O . GLY C 2 47 ? 6.282 -22.572 17.112 1.00 18.55 47 GLY C O 1
ATOM 1334 N N . ILE C 2 48 ? 5.547 -20.451 17.311 1.00 17.78 48 ILE C N 1
ATOM 1335 C CA . ILE C 2 48 ? 6.882 -19.874 17.210 1.00 15.04 48 ILE C CA 1
ATOM 1336 C C . ILE C 2 48 ? 7.526 -19.878 18.590 1.00 16.14 48 ILE C C 1
ATOM 1337 O O . ILE C 2 48 ? 7.416 -18.920 19.362 1.00 17.54 48 ILE C O 1
ATOM 1342 N N . LYS C 2 49 ? 8.190 -20.982 18.899 1.00 18.95 49 LYS C N 1
ATOM 1343 C CA . LYS C 2 49 ? 8.704 -21.205 20.244 1.00 21.95 49 LYS C CA 1
ATOM 1344 C C . LYS C 2 49 ? 10.052 -20.533 20.496 1.00 22.03 49 LYS C C 1
ATOM 1345 O O . LYS C 2 49 ? 10.432 -20.296 21.642 1.00 24.04 49 LYS C O 1
ATOM 1351 N N . THR C 2 50 ? 10.768 -20.213 19.428 1.00 18.66 50 THR C N 1
ATOM 1352 C CA . THR C 2 50 ? 12.095 -19.613 19.546 1.00 18.56 50 THR C CA 1
ATOM 1353 C C . THR C 2 50 ? 12.034 -18.146 19.972 1.00 21.53 50 THR C C 1
ATOM 1354 O O . THR C 2 50 ? 11.461 -17.319 19.261 1.00 16.60 50 THR C O 1
ATOM 1358 N N . ASP C 2 51 ? 12.616 -17.827 21.132 1.00 18.29 51 ASP C N 1
ATOM 1359 C CA . ASP C 2 51 ? 12.496 -16.487 21.700 1.00 16.94 51 ASP C CA 1
ATOM 1360 C C . ASP C 2 51 ? 12.934 -15.400 20.723 1.00 18.28 51 ASP C C 1
ATOM 1361 O O . ASP C 2 51 ? 12.256 -14.380 20.580 1.00 17.16 51 ASP C O 1
ATOM 1366 N N . GLY C 2 52 ? 14.071 -15.618 20.064 1.00 19.46 52 GLY C N 1
ATOM 1367 C CA . GLY C 2 52 ? 14.642 -14.625 19.169 1.00 19.48 52 GLY C CA 1
ATOM 1368 C C . GLY C 2 52 ? 13.732 -14.343 17.986 1.00 17.20 52 GLY C C 1
ATOM 1369 O O . GLY C 2 52 ? 13.658 -13.206 17.517 1.00 20.51 52 GLY C O 1
ATOM 1370 N N . SER C 2 53 ? 13.059 -15.378 17.506 1.00 16.52 53 SER C N 1
ATOM 1371 C CA . SER C 2 53 ? 12.109 -15.243 16.398 1.00 17.23 53 SER C CA 1
ATOM 1372 C C . SER C 2 53 ? 10.960 -14.333 16.791 1.00 16.34 53 SER C C 1
ATOM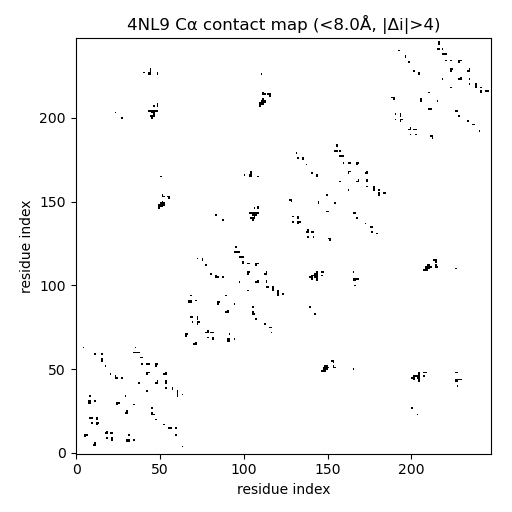 1373 O O . SER C 2 53 ? 10.603 -13.409 16.052 1.00 16.19 53 SER C O 1
ATOM 1376 N N . ARG C 2 54 ? 10.380 -14.584 17.960 1.00 15.61 54 ARG C N 1
ATOM 1377 C CA . ARG C 2 54 ? 9.325 -13.712 18.449 1.00 15.52 54 ARG C CA 1
ATOM 1378 C C . ARG C 2 54 ? 9.825 -12.290 18.673 1.00 16.08 54 ARG C C 1
ATOM 1379 O O . ARG C 2 54 ? 9.124 -11.333 18.347 1.00 16.12 54 ARG C O 1
ATOM 1387 N N . GLN C 2 55 ? 11.038 -12.138 19.205 1.00 16.56 55 GLN C N 1
ATOM 1388 C CA . GLN C 2 55 ? 11.567 -10.809 19.455 1.00 17.17 55 GLN C CA 1
ATOM 1389 C C . GLN C 2 55 ? 11.609 -10.017 18.148 1.00 18.81 55 GLN C C 1
ATOM 1390 O O . GLN C 2 55 ? 11.218 -8.852 18.113 1.00 17.62 55 GLN C O 1
ATOM 1396 N N . GLN C 2 56 ? 12.069 -10.664 17.078 1.00 18.52 56 GLN C N 1
ATOM 1397 C CA . GLN C 2 56 ? 12.242 -9.976 15.802 1.00 18.27 56 GLN C CA 1
ATOM 1398 C C . GLN C 2 56 ? 10.890 -9.630 15.185 1.00 17.82 56 GLN C C 1
ATOM 1399 O O . GLN C 2 56 ? 10.702 -8.519 14.683 1.00 19.87 56 GLN C O 1
ATOM 1405 N N . ILE C 2 57 ? 9.952 -10.569 15.231 1.00 16.54 57 ILE C N 1
ATOM 1406 C CA . ILE C 2 57 ? 8.635 -10.328 14.669 1.00 16.22 57 ILE C CA 1
ATOM 1407 C C . ILE C 2 57 ? 7.929 -9.217 15.440 1.00 17.71 57 ILE C C 1
ATOM 1408 O O . ILE C 2 57 ? 7.361 -8.307 14.839 1.00 17.45 57 ILE C O 1
ATOM 1413 N N . LEU C 2 58 ? 7.990 -9.261 16.771 1.00 16.75 58 LEU C N 1
ATOM 1414 C CA . LEU C 2 58 ? 7.341 -8.222 17.562 1.00 19.04 58 LEU C CA 1
ATOM 1415 C C . LEU C 2 58 ? 7.949 -6.846 17.323 1.00 20.37 58 LEU C C 1
ATOM 1416 O O . LEU C 2 58 ? 7.236 -5.849 17.319 1.00 20.00 58 LEU C O 1
ATOM 1421 N N . ALA C 2 59 ? 9.266 -6.794 17.131 1.00 17.71 59 ALA C N 1
ATOM 1422 C CA . ALA C 2 59 ? 9.942 -5.530 16.859 1.00 20.67 59 ALA C CA 1
ATOM 1423 C C . ALA C 2 59 ? 9.446 -4.952 15.542 1.00 19.52 59 ALA C C 1
ATOM 1424 O O . ALA C 2 59 ? 9.186 -3.750 15.441 1.00 24.26 59 ALA C O 1
ATOM 1426 N N . ALA C 2 60 ? 9.283 -5.818 14.544 1.00 19.70 60 ALA C N 1
ATOM 1427 C CA . ALA C 2 60 ? 8.747 -5.396 13.250 1.00 20.98 60 ALA C CA 1
ATOM 1428 C C . ALA C 2 60 ? 7.322 -4.857 13.381 1.00 22.02 60 ALA C C 1
ATOM 1429 O O . ALA C 2 60 ? 6.993 -3.812 12.822 1.00 24.67 60 ALA C O 1
ATOM 1431 N N . ILE C 2 61 ? 6.485 -5.572 14.127 1.00 17.41 61 ILE C N 1
ATOM 1432 C CA . ILE C 2 61 ? 5.115 -5.149 14.375 1.00 19.55 61 ILE C CA 1
ATOM 1433 C C . ILE C 2 61 ? 5.086 -3.795 15.084 1.00 22.76 61 ILE C C 1
ATOM 1434 O O . ILE C 2 61 ? 4.305 -2.910 14.719 1.00 21.88 61 ILE C O 1
ATOM 1439 N N . SER C 2 62 ? 5.961 -3.629 16.071 1.00 20.24 62 SER C N 1
ATOM 1440 C CA . SER C 2 62 ? 6.027 -2.398 16.843 1.00 24.37 62 SER C CA 1
ATOM 1441 C C . SER C 2 62 ? 6.333 -1.197 15.952 1.00 23.48 62 SER C C 1
ATOM 1442 O O . SER C 2 62 ? 5.680 -0.156 16.052 1.00 27.61 62 SER C O 1
ATOM 1445 N N . GLU C 2 63 ? 7.316 -1.350 15.070 1.00 24.87 63 GLU C N 1
ATOM 1446 C CA . GLU C 2 63 ? 7.698 -0.254 14.183 1.00 26.63 63 GLU C CA 1
ATOM 1447 C C . GLU C 2 63 ? 6.557 0.117 13.239 1.00 31.47 63 GLU C C 1
ATOM 1448 O O . GLU C 2 63 ? 6.330 1.292 12.957 1.00 30.78 63 GLU C O 1
ATOM 1454 N N . LEU C 2 64 ? 5.834 -0.893 12.764 1.00 26.03 64 LEU C N 1
ATOM 1455 C CA . LEU C 2 64 ? 4.700 -0.678 11.872 1.00 27.94 64 LEU C CA 1
ATOM 1456 C C . LEU C 2 64 ? 3.556 0.057 12.571 1.00 30.76 64 LEU C C 1
ATOM 1457 O O . LEU C 2 64 ? 2.893 0.901 11.966 1.00 33.10 64 LEU C O 1
ATOM 1462 N N . ASN C 2 65 ? 3.330 -0.264 13.844 1.00 23.19 65 ASN C N 1
ATOM 1463 C CA . ASN C 2 65 ? 2.258 0.363 14.620 1.00 21.59 65 ASN C CA 1
ATOM 1464 C C . ASN C 2 65 ? 2.659 1.694 15.256 1.00 29.00 65 ASN C C 1
ATOM 1465 O O . ASN C 2 65 ? 1.812 2.398 15.803 1.00 31.11 65 ASN C O 1
ATOM 1470 N N . ALA C 2 66 ? 3.945 2.030 15.193 1.00 30.81 66 ALA C N 1
ATOM 1471 C CA . ALA C 2 66 ? 4.458 3.234 15.852 1.00 36.47 66 ALA C CA 1
ATOM 1472 C C . ALA C 2 66 ? 3.784 4.502 15.335 1.00 42.22 66 ALA C C 1
ATOM 1473 O O . ALA C 2 66 ? 3.746 4.748 14.130 1.00 43.54 66 ALA C O 1
ATOM 1475 N N . GLY C 2 67 ? 3.249 5.299 16.256 1.00 47.96 67 GLY C N 1
ATOM 1476 C CA . GLY C 2 67 ? 2.568 6.532 15.899 1.00 57.61 67 GLY C CA 1
ATOM 1477 C C . GLY C 2 67 ? 1.058 6.414 15.983 1.00 64.48 67 GLY C C 1
ATOM 1478 O O . GLY C 2 67 ? 0.401 5.996 15.028 1.00 67.88 67 GLY C O 1
ATOM 1479 N N . ASP D 2 7 ? -19.766 -38.199 4.952 1.00 60.58 7 ASP D N 1
ATOM 1480 C CA . ASP D 2 7 ? -18.927 -39.370 5.191 1.00 60.08 7 ASP D CA 1
ATOM 1481 C C . ASP D 2 7 ? -19.133 -39.955 6.592 1.00 49.98 7 ASP D C 1
ATOM 1482 O O . ASP D 2 7 ? -20.124 -39.652 7.260 1.00 45.72 7 ASP D O 1
ATOM 1487 N N . GLU D 2 8 ? -18.193 -40.786 7.033 1.00 37.54 8 GLU D N 1
ATOM 1488 C CA . GLU D 2 8 ? -18.360 -41.542 8.272 1.00 31.48 8 GLU D CA 1
ATOM 1489 C C . GLU D 2 8 ? -18.439 -40.665 9.524 1.00 25.50 8 GLU D C 1
ATOM 1490 O O . GLU D 2 8 ? -19.309 -40.868 10.374 1.00 23.76 8 GLU D O 1
ATOM 1496 N N . LEU D 2 9 ? -17.522 -39.711 9.643 1.00 23.59 9 LEU D N 1
ATOM 1497 C CA . LEU D 2 9 ? -17.488 -38.845 10.816 1.00 21.38 9 LEU D CA 1
ATOM 1498 C C . LEU D 2 9 ? -18.752 -37.999 10.914 1.00 21.90 9 LEU D C 1
ATOM 1499 O O . LEU D 2 9 ? -19.310 -37.839 12.002 1.00 20.68 9 LEU D O 1
ATOM 1504 N N . THR D 2 10 ? -19.202 -37.464 9.779 1.00 22.48 10 THR D N 1
ATOM 1505 C CA . THR D 2 10 ? -20.459 -36.720 9.728 1.00 23.78 10 THR D CA 1
ATOM 1506 C C . THR D 2 10 ? -21.602 -37.541 10.322 1.00 22.49 10 THR D C 1
ATOM 1507 O O . THR D 2 10 ? -22.393 -37.035 11.124 1.00 22.67 10 THR D O 1
ATOM 1511 N N . GLY D 2 11 ? -21.681 -38.811 9.935 1.00 22.28 11 GLY D N 1
ATOM 1512 C CA . GLY D 2 11 ? -22.727 -39.687 10.425 1.00 23.18 11 GLY D CA 1
ATOM 1513 C C . GLY D 2 11 ? -22.637 -39.932 11.918 1.00 21.53 11 GLY D C 1
ATOM 1514 O O . GLY D 2 11 ? -23.652 -39.968 12.614 1.00 23.57 11 GLY D O 1
ATOM 1515 N N . ILE D 2 12 ? -21.419 -40.103 12.414 1.00 22.46 12 ILE D N 1
ATOM 1516 C CA . ILE D 2 12 ? -21.198 -40.326 13.833 1.00 20.91 12 ILE D CA 1
ATOM 1517 C C . ILE D 2 12 ? -21.689 -39.133 14.655 1.00 18.79 12 ILE D C 1
ATOM 1518 O O . ILE D 2 12 ? -22.404 -39.299 15.644 1.00 18.73 12 ILE D O 1
ATOM 1523 N N . LEU D 2 13 ? -21.316 -37.928 14.235 1.00 19.59 13 LEU D N 1
ATOM 1524 C CA . LEU D 2 13 ? -21.762 -36.731 14.941 1.00 18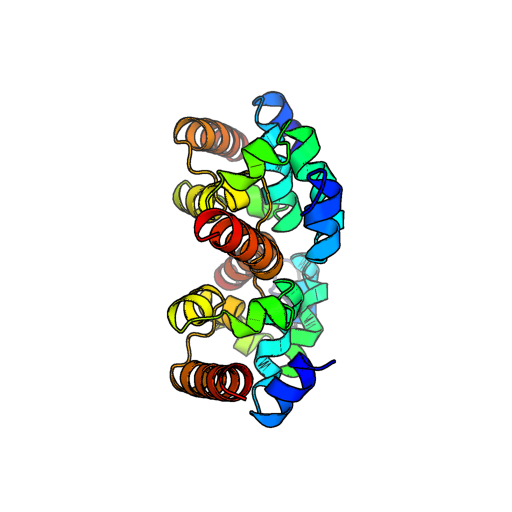.83 13 LEU D CA 1
ATOM 1525 C C . LEU D 2 13 ? -23.282 -36.545 14.855 1.00 15.64 13 LEU D C 1
ATOM 1526 O O . LEU D 2 13 ? -23.920 -36.166 15.839 1.00 16.40 13 LEU D O 1
ATOM 1531 N N . LYS D 2 14 ? -23.868 -36.811 13.688 1.00 19.33 14 LYS D N 1
ATOM 1532 C CA . LYS D 2 14 ? -25.332 -36.758 13.558 1.00 18.12 14 LYS D CA 1
ATOM 1533 C C . LYS D 2 14 ? -26.014 -37.724 14.527 1.00 17.95 14 LYS D C 1
ATOM 1534 O O . LYS D 2 14 ? -27.025 -37.385 15.158 1.00 21.27 14 LYS D O 1
ATOM 1540 N N . LYS D 2 15 ? -25.457 -38.923 14.657 1.00 20.81 15 LYS D N 1
ATOM 1541 C CA . LYS D 2 15 ? -25.999 -39.936 15.555 1.00 23.32 15 LYS D CA 1
ATOM 1542 C C . LYS D 2 15 ? -26.004 -39.449 17.011 1.00 26.02 15 LYS D C 1
ATOM 1543 O O . LYS D 2 15 ? -26.924 -39.752 17.777 1.00 26.79 15 LYS D O 1
ATOM 1549 N N . LEU D 2 16 ? -24.988 -38.669 17.372 1.00 20.58 16 LEU D N 1
ATOM 1550 C CA . LEU D 2 16 ? -24.818 -38.150 18.728 1.00 22.86 16 LEU D CA 1
ATOM 1551 C C . LEU D 2 16 ? -25.532 -36.813 18.952 1.00 19.02 16 LEU D C 1
ATOM 1552 O O . LEU D 2 16 ? -25.517 -36.270 20.062 1.00 18.43 16 LEU D O 1
ATOM 1557 N N . SER D 2 17 ? -26.158 -36.288 17.901 1.00 17.24 17 SER D N 1
ATOM 1558 C CA . SER D 2 17 ? -26.672 -34.916 17.898 1.00 15.98 17 SER D CA 1
ATOM 1559 C C . SER D 2 17 ? -25.603 -33.870 18.188 1.00 16.56 17 SER D C 1
ATOM 1560 O O . SER D 2 17 ? -25.878 -32.845 18.813 1.00 16.73 17 SER D O 1
ATOM 1563 N N . LEU D 2 18 ? -24.402 -34.133 17.680 1.00 15.26 18 LEU D N 1
ATOM 1564 C CA . LEU D 2 18 ? -23.271 -33.232 17.837 1.00 15.01 18 LEU D CA 1
ATOM 1565 C C . LEU D 2 18 ? -22.804 -32.659 16.508 1.00 15.98 18 LEU D C 1
ATOM 1566 O O . LEU D 2 18 ? -21.634 -32.299 16.349 1.00 17.07 18 LEU D O 1
ATOM 1571 N N . GLU D 2 19 ? -23.718 -32.534 15.559 1.00 16.88 19 GLU D N 1
ATOM 1572 C CA . GLU D 2 19 ? -23.352 -31.998 14.259 1.00 15.87 19 GLU D CA 1
ATOM 1573 C C . GLU D 2 19 ? -22.866 -30.549 14.352 1.00 17.49 19 GLU D C 1
ATOM 1574 O O . GLU D 2 19 ? -22.164 -30.067 13.452 1.00 16.02 19 GLU D O 1
ATOM 1580 N N . LYS D 2 20 ? -23.206 -29.858 15.442 1.00 16.53 20 LYS D N 1
ATOM 1581 C CA . LYS D 2 20 ? -22.718 -28.489 15.635 1.00 14.77 20 LYS D CA 1
ATOM 1582 C C . LYS D 2 20 ? -21.189 -28.411 15.679 1.00 16.10 20 LYS D C 1
ATOM 1583 O O . LYS D 2 20 ? -20.632 -27.349 15.482 1.00 15.63 20 LYS D O 1
ATOM 1589 N N . TYR D 2 21 ? -20.521 -29.531 15.939 1.00 14.92 21 TYR D N 1
ATOM 1590 C CA . TYR D 2 21 ? -19.051 -29.529 15.979 1.00 13.30 21 TYR D CA 1
ATOM 1591 C C . TYR D 2 21 ? -18.413 -29.956 14.669 1.00 17.11 21 TYR D C 1
ATOM 1592 O O . TYR D 2 21 ? -17.190 -29.918 14.537 1.00 15.40 21 TYR D O 1
ATOM 1601 N N . GLN D 2 22 ? -19.220 -30.380 13.704 1.00 15.05 22 GLN D N 1
ATOM 1602 C CA . GLN D 2 22 ? -18.681 -30.744 12.393 1.00 15.53 22 GLN D CA 1
ATOM 1603 C C . GLN D 2 22 ? -17.693 -29.712 11.828 1.00 15.77 22 GLN D C 1
ATOM 1604 O O . GLN D 2 22 ? -16.626 -30.100 11.356 1.00 14.76 22 GLN D O 1
ATOM 1610 N N . PRO D 2 23 ? -18.024 -28.403 11.893 1.00 13.76 23 PRO D N 1
ATOM 1611 C CA . PRO D 2 23 ? -17.073 -27.425 11.344 1.00 13.67 23 PRO D CA 1
ATOM 1612 C C . PRO D 2 23 ? -15.683 -27.455 11.991 1.00 12.77 23 PRO D C 1
ATOM 1613 O O . PRO D 2 23 ? -14.709 -27.164 11.283 1.00 14.96 23 PRO D O 1
ATOM 1617 N N . ILE D 2 24 ? -15.583 -27.791 13.276 1.00 12.49 24 ILE D N 1
ATOM 1618 C CA . ILE D 2 24 ? -14.270 -27.893 13.921 1.00 12.92 24 ILE D CA 1
ATOM 1619 C C . ILE D 2 24 ? -13.458 -29.015 13.278 1.00 12.76 24 ILE D C 1
ATOM 1620 O O . ILE D 2 24 ? -12.307 -28.806 12.877 1.00 13.29 24 ILE D O 1
ATOM 1625 N N . PHE D 2 25 ? -14.054 -30.198 13.158 1.00 12.49 25 PHE D N 1
ATOM 1626 C CA . PHE D 2 25 ? -13.341 -31.342 12.613 1.00 13.69 25 PHE D CA 1
ATOM 1627 C C . PHE D 2 25 ? -12.988 -31.139 11.139 1.00 14.53 25 PHE D C 1
ATOM 1628 O O . PHE D 2 25 ? -11.910 -31.556 10.685 1.00 16.29 25 PHE D O 1
ATOM 1636 N N . GLU D 2 26 ? -13.884 -30.490 10.398 1.00 15.31 26 GLU D N 1
ATOM 1637 C CA . GLU D 2 26 ? -13.639 -30.203 8.991 1.00 14.49 26 GLU D CA 1
ATOM 1638 C C . GLU D 2 26 ? -12.460 -29.263 8.787 1.00 15.56 26 GLU D C 1
ATOM 1639 O O . GLU D 2 26 ? -11.557 -29.546 7.980 1.00 15.73 26 GLU D O 1
ATOM 1645 N N . GLU D 2 27 ? -12.452 -28.156 9.525 1.00 14.66 27 GLU D N 1
ATOM 1646 C CA . GLU D 2 27 ? -11.447 -27.133 9.305 1.00 14.31 27 GLU D CA 1
ATOM 1647 C C . GLU D 2 27 ? -10.094 -27.617 9.805 1.00 13.72 27 GLU D C 1
ATOM 1648 O O . GLU D 2 27 ? -9.054 -27.242 9.265 1.00 14.46 27 GLU D O 1
ATOM 1654 N N . GLN D 2 28 ? -10.119 -28.472 10.822 1.00 14.02 28 GLN D N 1
ATOM 1655 C CA . GLN D 2 28 ? -8.904 -29.023 11.394 1.00 13.91 28 GLN D CA 1
ATOM 1656 C C . GLN D 2 28 ? -8.451 -30.302 10.685 1.00 13.83 28 GLN D C 1
ATOM 1657 O O . GLN D 2 28 ? -7.465 -30.925 11.089 1.00 13.90 28 GLN D O 1
ATOM 1663 N N . GLU D 2 29 ? -9.160 -30.658 9.612 1.00 13.23 29 GLU D N 1
ATOM 1664 C CA . GLU D 2 29 ? -8.839 -31.824 8.778 1.00 13.28 29 GLU D CA 1
ATOM 1665 C C . GLU D 2 29 ? -8.698 -33.094 9.606 1.00 16.32 29 GLU D C 1
ATOM 1666 O O . GLU D 2 29 ? -7.785 -33.896 9.402 1.00 16.63 29 GLU D O 1
ATOM 1672 N N . VAL D 2 30 ? -9.635 -33.289 10.528 1.00 15.06 30 VAL D N 1
ATOM 1673 C CA . VAL D 2 30 ? -9.643 -34.494 11.337 1.00 14.46 30 VAL D CA 1
ATOM 1674 C C . VAL D 2 30 ? -10.458 -35.579 10.648 1.00 16.27 30 VAL D C 1
ATOM 1675 O O . VAL D 2 30 ? -11.684 -35.486 10.586 1.00 19.79 30 VAL D O 1
ATOM 1679 N N . ASP D 2 31 ? -9.783 -36.584 10.105 1.00 15.64 31 ASP D N 1
ATOM 1680 C CA . ASP D 2 31 ? -10.465 -37.730 9.495 1.00 18.12 31 ASP D CA 1
ATOM 1681 C C . ASP D 2 31 ? -10.710 -38.815 10.538 1.00 17.67 31 ASP D C 1
ATOM 1682 O O . ASP D 2 31 ? -10.433 -38.608 11.713 1.00 17.72 31 ASP D O 1
ATOM 1687 N N . MET D 2 32 ? -11.226 -39.968 10.122 1.00 18.00 32 MET D N 1
ATOM 1688 C CA . MET D 2 32 ? -11.515 -41.024 11.081 1.00 17.56 32 MET D CA 1
ATOM 1689 C C . MET D 2 32 ? -10.285 -41.534 11.809 1.00 21.06 32 MET D C 1
ATOM 1690 O O . MET D 2 32 ? -10.343 -41.796 13.010 1.00 20.85 32 MET D O 1
ATOM 1695 N N . GLU D 2 33 ? -9.173 -41.680 11.093 1.00 19.84 33 GLU D N 1
ATOM 1696 C CA . GLU D 2 33 ? -7.955 -42.182 11.714 1.00 19.41 33 GLU D CA 1
ATOM 1697 C C . GLU D 2 33 ? -7.513 -41.259 12.851 1.00 20.44 33 GLU D C 1
ATOM 1698 O O . GLU D 2 33 ? -7.189 -41.724 13.947 1.00 23.19 33 GLU D O 1
ATOM 1704 N N . ALA D 2 34 ? -7.522 -39.954 12.598 1.00 17.62 34 ALA D N 1
ATOM 1705 C CA . ALA D 2 34 ? -7.176 -38.985 13.637 1.00 14.06 34 ALA D CA 1
ATOM 1706 C C . ALA D 2 34 ? -8.236 -38.952 14.739 1.00 16.61 34 ALA D C 1
ATOM 1707 O O . ALA D 2 34 ? -7.910 -38.889 15.927 1.00 15.60 34 AL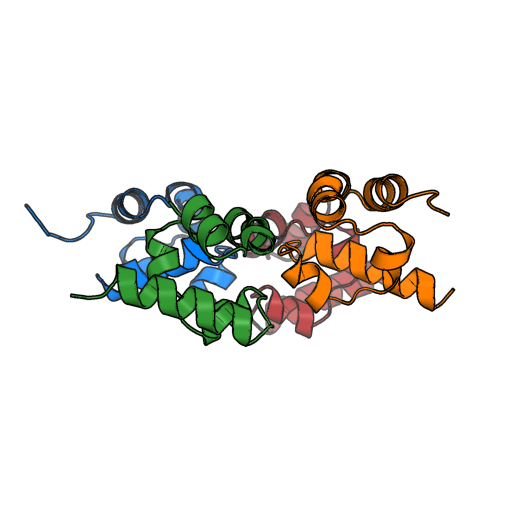A D O 1
ATOM 1709 N N . PHE D 2 35 ? -9.504 -39.007 14.336 1.00 15.68 35 PHE D N 1
ATOM 1710 C CA . PHE D 2 35 ? -10.635 -38.984 15.265 1.00 14.33 35 PHE D CA 1
ATOM 1711 C C . PHE D 2 35 ? -10.538 -40.058 16.344 1.00 16.37 35 PHE D C 1
ATOM 1712 O O . PHE D 2 35 ? -10.787 -39.794 17.526 1.00 18.01 35 PHE D O 1
ATOM 1720 N N . LEU D 2 36 ? -10.157 -41.265 15.936 1.00 16.62 36 LEU D N 1
ATOM 1721 C CA . LEU D 2 36 ? -10.143 -42.401 16.841 1.00 19.96 36 LEU D CA 1
ATOM 1722 C C . LEU D 2 36 ? -9.008 -42.347 17.858 1.00 16.93 36 LEU D C 1
ATOM 1723 O O . LEU D 2 36 ? -8.961 -43.174 18.772 1.00 19.13 36 LEU D O 1
ATOM 1728 N N . THR D 2 37 ? -8.108 -41.376 17.710 1.00 17.09 37 THR D N 1
ATOM 1729 C CA . THR D 2 37 ? -7.009 -41.193 18.663 1.00 17.19 37 THR D CA 1
ATOM 1730 C C . THR D 2 37 ? -7.289 -40.098 19.684 1.00 19.48 37 THR D C 1
ATOM 1731 O O . THR D 2 37 ? -6.466 -39.845 20.566 1.00 19.47 37 THR D O 1
ATOM 1735 N N . LEU D 2 38 ? -8.440 -39.439 19.569 1.00 16.19 38 LEU D N 1
ATOM 1736 C CA . LEU D 2 38 ? -8.669 -38.233 20.360 1.00 16.24 38 LEU D CA 1
ATOM 1737 C C . LEU D 2 38 ? -8.955 -38.543 21.815 1.00 15.51 38 LEU D C 1
ATOM 1738 O O . LEU D 2 38 ? -9.836 -39.341 22.129 1.00 18.49 38 LEU D O 1
ATOM 1743 N N . THR D 2 39 ? -8.211 -37.881 22.698 1.00 16.33 39 THR D N 1
ATOM 1744 C CA . THR D 2 39 ? -8.438 -37.996 24.134 1.00 16.69 39 THR D CA 1
ATOM 1745 C C . THR D 2 39 ? -9.295 -36.830 24.622 1.00 18.02 39 THR D C 1
ATOM 1746 O O . THR D 2 39 ? -9.578 -35.895 23.866 1.00 16.43 39 THR D O 1
ATOM 1750 N N . ASP D 2 40 ? -9.690 -36.886 25.891 1.00 17.22 40 ASP D N 1
ATOM 1751 C CA . ASP D 2 40 ? -10.434 -35.803 26.531 1.00 16.25 40 ASP D CA 1
ATOM 1752 C C . ASP D 2 40 ? -9.650 -34.495 26.360 1.00 15.63 40 ASP D C 1
ATOM 1753 O O . ASP D 2 40 ? -10.193 -33.467 25.944 1.00 16.65 40 ASP D O 1
ATOM 1758 N N . GLY D 2 41 ? -8.357 -34.541 26.658 1.00 16.70 41 GLY D N 1
ATOM 1759 C CA . GLY D 2 41 ? -7.506 -33.384 26.478 1.00 14.13 41 GLY D CA 1
ATOM 1760 C C . GLY D 2 41 ? -7.432 -32.899 25.048 1.00 15.22 41 GLY D C 1
ATOM 1761 O O . GLY D 2 41 ? -7.409 -31.692 24.799 1.00 16.20 41 GLY D O 1
ATOM 1762 N N . ASP D 2 42 ? -7.381 -33.825 24.093 1.00 14.75 42 ASP D N 1
ATOM 1763 C CA . ASP D 2 42 ? -7.418 -33.429 22.688 1.00 15.61 42 ASP D CA 1
ATOM 1764 C C . ASP D 2 42 ? -8.710 -32.680 22.312 1.00 13.95 42 ASP D C 1
ATOM 1765 O O . ASP D 2 42 ? -8.661 -31.684 21.570 1.00 14.18 42 ASP D O 1
ATOM 1770 N N . LEU D 2 43 ? -9.848 -33.179 22.800 1.00 13.36 43 LEU D N 1
ATOM 1771 C CA . LEU D 2 43 ? -11.130 -32.534 22.515 1.00 13.13 43 LEU D CA 1
ATOM 1772 C C . LEU D 2 43 ? -11.174 -31.112 23.078 1.00 17.72 43 LEU D C 1
ATOM 1773 O O . LEU D 2 43 ? -11.705 -30.209 22.436 1.00 15.99 43 LEU D O 1
ATOM 1778 N N . LYS D 2 44 ? -10.606 -30.917 24.268 1.00 14.24 44 LYS D N 1
ATOM 1779 C CA . LYS D 2 44 ? -10.483 -29.585 24.847 1.00 15.69 44 LYS D CA 1
ATOM 1780 C C . LYS D 2 44 ? -9.617 -28.699 23.954 1.00 16.55 44 LYS D C 1
ATOM 1781 O O . LYS D 2 44 ? -9.966 -27.541 23.680 1.00 15.43 44 LYS D O 1
ATOM 1787 N N . GLU D 2 45 ? -8.494 -29.248 23.481 1.00 14.86 45 GLU D N 1
ATOM 1788 C CA . GLU D 2 45 ? -7.612 -28.498 22.597 1.00 14.05 45 GLU D CA 1
ATOM 1789 C C . GLU D 2 45 ? -8.340 -28.066 21.323 1.00 16.28 45 GLU D C 1
ATOM 1790 O O . GLU D 2 45 ? -8.135 -26.958 20.818 1.00 16.82 45 GLU D O 1
ATOM 1796 N N . LEU D 2 46 ? -9.206 -28.946 20.824 1.00 14.32 46 LEU D N 1
ATOM 1797 C CA . LEU D 2 46 ? -9.987 -28.660 19.624 1.00 15.62 46 LEU D CA 1
ATOM 1798 C C . LEU D 2 46 ? -11.048 -27.584 19.841 1.00 17.25 46 LEU D C 1
ATOM 1799 O O . LEU D 2 46 ? -11.497 -26.956 18.884 1.00 18.25 46 LEU D O 1
ATOM 1804 N N . GLY D 2 47 ? -11.446 -27.379 21.093 1.00 14.30 47 GLY D N 1
ATOM 1805 C CA . GLY D 2 47 ? -12.388 -26.327 21.433 1.00 16.05 47 GLY D CA 1
ATOM 1806 C C . GLY D 2 47 ? -13.719 -26.819 21.975 1.00 15.99 47 GLY D C 1
ATOM 1807 O O . GLY D 2 47 ? -14.624 -26.018 22.191 1.00 15.27 47 GLY D O 1
ATOM 1808 N N . ILE D 2 48 ? -13.841 -28.123 22.190 1.00 14.86 48 ILE D N 1
ATOM 1809 C CA . ILE D 2 48 ? -15.085 -28.694 22.693 1.00 15.38 48 ILE D CA 1
ATOM 1810 C C . ILE D 2 48 ? -15.120 -28.572 24.219 1.00 14.85 48 ILE D C 1
ATOM 1811 O O . ILE D 2 48 ? -14.788 -29.504 24.969 1.00 16.51 48 ILE D O 1
ATOM 1816 N N . LYS D 2 49 ? -15.510 -27.391 24.676 1.00 17.55 49 LYS D N 1
ATOM 1817 C CA . LYS D 2 49 ? -15.412 -27.072 26.092 1.00 15.65 49 LYS D CA 1
ATOM 1818 C C . LYS D 2 49 ? -16.558 -27.651 26.925 1.00 16.40 49 LYS D C 1
ATOM 1819 O O . LYS D 2 49 ? -16.468 -27.692 28.155 1.00 19.87 49 LYS D O 1
ATOM 1825 N N . THR D 2 50 ? -17.621 -28.120 26.270 1.00 16.97 50 THR D N 1
ATOM 1826 C CA . THR D 2 50 ? -18.761 -28.707 26.986 1.00 19.06 50 THR D CA 1
ATOM 1827 C C . THR D 2 50 ? -18.459 -30.124 27.471 1.00 17.85 50 THR D C 1
ATOM 1828 O O . THR D 2 50 ? -18.167 -31.016 26.672 1.00 17.58 50 THR D O 1
ATOM 1832 N N . ASP D 2 51 ? -18.526 -30.323 28.787 1.00 17.15 51 ASP D N 1
ATOM 1833 C CA . ASP D 2 51 ? -18.151 -31.601 29.396 1.00 16.90 51 ASP D CA 1
ATOM 1834 C C . ASP D 2 51 ? -18.921 -32.786 28.823 1.00 17.70 51 ASP D C 1
ATOM 1835 O O . ASP D 2 51 ? -18.330 -33.823 28.538 1.00 19.45 51 ASP D O 1
ATOM 1840 N N . GLY D 2 52 ? -20.237 -32.632 28.663 1.00 16.75 52 GLY D N 1
ATOM 1841 C CA . GLY D 2 52 ? -21.083 -33.717 28.194 1.00 19.11 52 GLY D CA 1
ATOM 1842 C C . GLY D 2 52 ? -20.751 -34.104 26.766 1.00 16.42 52 GLY D C 1
ATOM 1843 O O . GLY D 2 52 ? -20.793 -35.284 26.407 1.00 17.92 52 GLY D O 1
ATOM 1844 N N . SER D 2 53 ? -20.417 -33.110 25.950 1.00 15.67 53 SER D N 1
ATOM 1845 C CA . SER D 2 53 ? -20.058 -33.381 24.560 1.00 15.77 53 SER D CA 1
ATOM 1846 C C . SER D 2 53 ? -18.823 -34.259 24.485 1.00 15.43 53 SER D C 1
ATOM 1847 O O . SER D 2 53 ? -18.759 -35.189 23.685 1.00 16.10 53 SER D O 1
ATOM 1850 N N . ARG D 2 54 ? -17.832 -33.958 25.316 1.00 14.78 54 ARG D N 1
ATOM 1851 C CA . ARG D 2 54 ? -16.624 -34.774 25.324 1.00 16.01 54 ARG D CA 1
ATOM 1852 C C . ARG D 2 54 ? -16.932 -36.197 25.793 1.00 19.23 54 ARG D C 1
ATOM 1853 O O . ARG D 2 54 ? -16.419 -37.163 25.229 1.00 19.96 54 ARG D O 1
ATOM 1861 N N . GLN D 2 55 ? -17.780 -36.328 26.812 1.00 18.78 55 GLN D N 1
ATOM 1862 C CA . GLN D 2 55 ? -18.194 -37.652 27.272 1.00 18.74 55 GLN D CA 1
ATOM 1863 C C . GLN D 2 55 ? -18.818 -38.457 26.130 1.00 20.52 55 GLN D C 1
ATOM 1864 O O . GLN D 2 55 ? -18.492 -39.630 25.938 1.00 20.00 55 GLN D O 1
ATOM 1870 N N . GLN D 2 56 ? -19.708 -37.817 25.378 1.00 18.36 56 GLN D N 1
ATOM 1871 C CA . GLN D 2 56 ? -20.380 -38.473 24.259 1.00 19.94 56 GLN D CA 1
ATOM 1872 C C . GLN D 2 56 ? -19.371 -38.942 23.227 1.00 17.58 56 GLN D C 1
ATOM 1873 O O . GLN D 2 56 ? -19.404 -40.091 22.762 1.00 17.87 56 GLN D O 1
ATOM 1879 N N . ILE D 2 57 ? -18.485 -38.029 22.850 1.00 17.51 57 ILE D N 1
ATOM 1880 C CA . ILE D 2 57 ? -17.522 -38.314 21.804 1.00 17.21 57 ILE D CA 1
ATOM 1881 C C . ILE D 2 57 ? -16.555 -39.409 22.232 1.00 19.20 57 ILE D C 1
ATOM 1882 O O . ILE D 2 57 ? -16.286 -40.332 21.467 1.00 17.13 57 ILE D O 1
ATOM 1887 N N . LEU D 2 58 ? -16.058 -39.332 23.463 1.00 18.43 58 LEU D N 1
ATOM 1888 C CA . LEU D 2 58 ? -15.110 -40.336 23.936 1.00 19.40 58 LEU D CA 1
ATOM 1889 C C . LEU D 2 58 ? -15.747 -41.722 24.009 1.00 19.79 58 LEU D C 1
ATOM 1890 O O . LEU D 2 58 ? -15.100 -42.718 23.701 1.00 19.79 58 LEU D O 1
ATOM 1895 N N . ALA D 2 59 ? -17.018 -41.777 24.396 1.00 18.22 59 ALA D N 1
ATOM 1896 C CA . ALA D 2 59 ? -17.736 -43.047 24.444 1.00 19.54 59 ALA D CA 1
ATOM 1897 C C . ALA D 2 59 ? -17.896 -43.640 23.045 1.00 24.87 59 ALA D C 1
ATOM 1898 O O . ALA D 2 59 ? -17.755 -44.845 22.856 1.00 23.65 59 ALA D O 1
ATOM 1900 N N . ALA D 2 60 ? -18.181 -42.786 22.066 1.00 20.55 60 ALA D N 1
ATOM 1901 C CA . ALA D 2 60 ? -18.317 -43.227 20.683 1.00 22.29 60 ALA D CA 1
ATOM 1902 C C . ALA D 2 60 ? -16.994 -43.767 20.159 1.00 22.55 60 ALA D C 1
ATOM 1903 O O . ALA D 2 60 ? -16.950 -44.786 19.474 1.00 23.57 60 ALA D O 1
ATOM 1905 N N . ILE D 2 61 ? -15.912 -43.072 20.490 1.00 17.93 61 ILE D N 1
ATOM 1906 C CA . ILE D 2 61 ? -14.581 -43.476 20.051 1.00 20.53 61 ILE D CA 1
ATOM 1907 C C . ILE D 2 61 ? -14.206 -44.820 20.650 1.00 22.08 61 ILE D C 1
ATOM 1908 O O . ILE D 2 61 ? -13.681 -45.694 19.957 1.00 24.86 61 ILE D O 1
ATOM 1913 N N . SER D 2 62 ? -14.502 -44.986 21.934 1.00 20.70 62 SER D N 1
ATOM 1914 C CA . SER D 2 62 ? -14.172 -46.211 22.648 1.00 23.45 62 SER D CA 1
ATOM 1915 C C . SER D 2 62 ? -14.863 -47.425 22.048 1.00 28.47 62 SER D C 1
ATOM 1916 O O . SER D 2 62 ? -14.255 -48.484 21.903 1.00 27.51 62 SER D O 1
ATOM 1919 N N . GLU D 2 63 ? -16.134 -47.261 21.699 1.00 24.11 63 GLU D N 1
ATOM 1920 C CA . GLU D 2 63 ? -16.906 -48.333 21.080 1.00 28.61 63 GLU D CA 1
ATOM 1921 C C . GLU D 2 63 ? -16.324 -48.715 19.723 1.00 26.77 63 GLU D C 1
ATOM 1922 O O . GLU D 2 63 ? -16.220 -49.900 19.390 1.00 30.58 63 GLU D O 1
ATOM 1928 N N . LEU D 2 64 ? -15.934 -47.707 18.948 1.00 24.69 64 LEU D N 1
ATOM 1929 C CA . LEU D 2 64 ? -15.374 -47.939 17.623 1.00 28.66 64 LEU D CA 1
ATOM 1930 C C . LEU D 2 64 ? -13.995 -48.584 17.703 1.00 30.37 64 LEU D C 1
ATOM 1931 O O . LEU D 2 64 ? -13.629 -49.397 16.853 1.00 33.89 64 LEU D O 1
ATOM 1936 N N . ASN D 2 65 ? -13.228 -48.220 18.725 1.00 30.01 65 ASN D N 1
ATOM 1937 C CA . ASN D 2 65 ? -11.899 -48.791 18.902 1.00 29.64 65 ASN D CA 1
ATOM 1938 C C . ASN D 2 65 ? -11.930 -50.229 19.406 1.00 33.55 65 ASN D C 1
ATOM 1939 O O . ASN D 2 65 ? -11.212 -51.085 18.890 1.00 36.48 65 ASN D O 1
ATOM 1944 N N . ALA D 2 66 ? -12.757 -50.486 20.413 1.00 35.94 66 ALA D N 1
ATOM 1945 C CA . ALA D 2 66 ? -12.919 -51.837 20.932 1.00 43.25 66 ALA D CA 1
ATOM 1946 C C . ALA D 2 66 ? -13.602 -52.705 19.885 1.00 48.68 66 ALA D C 1
ATOM 1947 O O . ALA D 2 66 ? -13.258 -53.874 19.713 1.00 51.21 66 ALA D O 1
ATOM 1949 N N . GLY D 2 67 ? -14.564 -52.116 19.180 1.00 48.35 67 GLY D N 1
ATOM 1950 C CA . GLY D 2 67 ? -15.297 -52.820 18.145 1.00 51.61 67 GLY D CA 1
ATOM 1951 C C . GLY D 2 67 ? -14.520 -52.936 16.848 1.00 56.01 67 GLY D C 1
ATOM 1952 O O . GLY D 2 67 ? -13.485 -52.293 16.672 1.00 60.00 67 GLY D O 1
#